Protein AF-A0A6A1W9A1-F1 (afdb_monomer)

Structure (mmCIF, N/CA/C/O backbone):
data_AF-A0A6A1W9A1-F1
#
_entry.id   AF-A0A6A1W9A1-F1
#
loop_
_atom_site.group_PDB
_atom_site.id
_atom_site.type_symbol
_atom_site.label_atom_id
_atom_site.label_alt_id
_atom_site.label_comp_id
_atom_site.label_asym_id
_atom_site.label_entity_id
_atom_site.label_seq_id
_atom_site.pdbx_PDB_ins_code
_atom_site.Cartn_x
_atom_site.Cartn_y
_atom_site.Cartn_z
_atom_site.occupancy
_atom_site.B_iso_or_equiv
_atom_site.auth_seq_id
_atom_site.auth_comp_id
_atom_site.auth_asym_id
_atom_site.auth_atom_id
_atom_site.pdbx_PDB_model_num
ATOM 1 N N . MET A 1 1 ? -52.091 26.972 -21.134 1.00 34.34 1 MET A N 1
ATOM 2 C CA . MET A 1 1 ? -52.651 25.653 -20.779 1.00 34.34 1 MET A CA 1
ATOM 3 C C . MET A 1 1 ? -51.821 25.059 -19.650 1.00 34.34 1 MET A C 1
ATOM 5 O O . MET A 1 1 ? -50.610 25.021 -19.789 1.00 34.34 1 MET A O 1
ATOM 9 N N . ALA A 1 2 ? -52.509 24.658 -18.577 1.00 28.22 2 ALA A N 1
ATOM 10 C CA . ALA A 1 2 ? -52.135 23.710 -17.516 1.00 28.22 2 ALA A CA 1
ATOM 11 C C . ALA A 1 2 ? -50.840 23.913 -16.688 1.00 28.22 2 ALA A C 1
ATOM 13 O O . ALA A 1 2 ? -49.763 23.422 -17.001 1.00 28.22 2 ALA A O 1
ATOM 14 N N . THR A 1 3 ? -51.044 24.557 -15.540 1.00 32.62 3 THR A N 1
ATOM 15 C CA . THR A 1 3 ? -50.503 24.281 -14.194 1.00 32.62 3 THR A CA 1
ATOM 16 C C . THR A 1 3 ? -50.546 22.788 -13.800 1.00 32.62 3 THR A C 1
ATOM 18 O O . THR A 1 3 ? -51.550 22.154 -14.102 1.00 32.62 3 THR A O 1
ATOM 21 N N . LEU A 1 4 ? -49.568 22.267 -13.027 1.00 32.59 4 LEU A N 1
ATOM 22 C CA . LEU A 1 4 ? -49.747 21.797 -11.626 1.00 32.59 4 LEU A CA 1
ATOM 23 C C . LEU A 1 4 ? -48.446 21.274 -10.954 1.00 32.59 4 LEU A C 1
ATOM 25 O O . LEU A 1 4 ? -47.526 20.778 -11.590 1.00 32.59 4 LEU A O 1
ATOM 29 N N . PHE A 1 5 ? -48.458 21.420 -9.629 1.00 31.95 5 PHE A N 1
ATOM 30 C CA . PHE A 1 5 ? -47.546 21.096 -8.525 1.00 31.95 5 PHE A CA 1
ATOM 31 C C . PHE A 1 5 ? -46.945 19.673 -8.441 1.00 31.95 5 PHE A C 1
ATOM 33 O O . PHE A 1 5 ? -47.660 18.704 -8.661 1.00 31.95 5 PHE A O 1
ATOM 40 N N . CYS A 1 6 ? -45.735 19.548 -7.857 1.00 28.73 6 CYS A N 1
ATOM 41 C CA . CYS A 1 6 ? -45.565 18.933 -6.522 1.00 28.73 6 CYS A CA 1
ATOM 42 C C . CYS A 1 6 ? -44.191 19.220 -5.871 1.00 28.73 6 CYS A C 1
ATOM 44 O O . CYS A 1 6 ? -43.166 19.330 -6.534 1.00 28.73 6 CYS A O 1
ATOM 46 N N . LYS A 1 7 ? -44.218 19.384 -4.544 1.00 30.64 7 LYS A N 1
ATOM 47 C CA . LYS A 1 7 ? -43.132 19.752 -3.620 1.00 30.64 7 LYS A CA 1
ATOM 48 C C . LYS A 1 7 ? -42.427 18.505 -3.052 1.00 30.64 7 LYS A C 1
ATOM 50 O O . LYS A 1 7 ? -43.062 17.472 -2.899 1.00 30.64 7 LYS A O 1
ATOM 55 N N . LEU A 1 8 ? -41.204 18.730 -2.556 1.00 29.53 8 LEU A N 1
ATOM 56 C CA . LEU A 1 8 ? -40.489 18.001 -1.490 1.00 29.53 8 LEU A CA 1
ATOM 57 C C . LEU A 1 8 ? -40.027 16.553 -1.763 1.00 29.53 8 LEU A C 1
ATOM 59 O O . LEU A 1 8 ? -40.776 15.606 -1.571 1.00 29.53 8 LEU A O 1
ATOM 63 N N . PHE A 1 9 ? -38.711 16.391 -1.937 1.00 31.14 9 PHE A N 1
ATOM 64 C CA . PHE A 1 9 ? -37.940 15.434 -1.136 1.00 31.14 9 PHE A CA 1
ATOM 65 C C . PHE A 1 9 ? -36.609 16.082 -0.727 1.00 31.14 9 PHE A C 1
ATOM 67 O O . PHE A 1 9 ? -35.848 16.561 -1.564 1.00 31.14 9 PHE A O 1
ATOM 74 N N . LYS A 1 10 ? -36.362 16.139 0.585 1.00 37.31 10 LYS A N 1
ATOM 75 C CA . LYS A 1 10 ? -35.029 16.330 1.164 1.00 37.31 10 LYS A CA 1
ATOM 76 C C . LYS A 1 10 ? -34.273 15.014 0.977 1.00 37.31 10 LYS A C 1
ATOM 78 O O . LYS A 1 10 ? -34.773 14.004 1.453 1.00 37.31 10 LYS A O 1
ATOM 83 N N . LEU A 1 11 ? -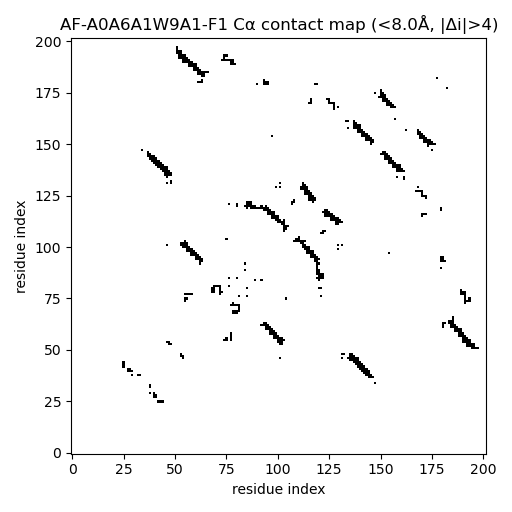33.085 15.030 0.381 1.00 32.19 11 LEU A N 1
ATOM 84 C CA . LEU A 1 11 ? -32.014 14.059 0.646 1.00 32.19 11 LEU A CA 1
ATOM 85 C C . LEU A 1 11 ? -30.662 14.717 0.286 1.00 32.19 11 LEU A C 1
ATOM 87 O O . LEU A 1 11 ? -30.648 15.648 -0.523 1.00 32.19 11 LEU A O 1
ATOM 91 N N . PRO A 1 12 ? -29.563 14.343 0.962 1.00 33.16 12 PRO A N 1
ATOM 92 C CA . PRO A 1 12 ? -28.409 15.203 1.156 1.00 33.16 12 PRO A CA 1
ATOM 93 C C . PRO A 1 12 ? -27.513 15.267 -0.078 1.00 33.16 12 PRO A C 1
ATOM 95 O O . PRO A 1 12 ? -27.375 14.308 -0.831 1.00 33.16 12 PRO A O 1
ATOM 98 N N . LEU A 1 13 ? -26.915 16.446 -0.225 1.00 35.00 13 LEU A N 1
ATOM 99 C CA . LEU A 1 13 ? -25.688 16.780 -0.938 1.00 35.00 13 LEU A CA 1
ATOM 100 C C . LEU A 1 13 ? -24.945 15.565 -1.538 1.00 35.00 13 LEU A C 1
ATOM 102 O O . LEU A 1 13 ? -24.169 14.893 -0.861 1.00 35.00 13 LEU A O 1
ATOM 106 N N . PHE A 1 14 ? -25.157 15.311 -2.831 1.00 33.66 14 PHE A N 1
ATOM 107 C CA . PHE A 1 14 ? -24.246 14.491 -3.625 1.00 33.66 14 PHE A CA 1
ATOM 108 C C . PHE A 1 14 ? -22.912 15.239 -3.695 1.00 33.66 14 PHE A C 1
ATOM 110 O O . PHE A 1 14 ? -22.769 16.206 -4.444 1.00 33.66 14 PHE A O 1
ATOM 117 N N . PHE A 1 15 ? -21.936 14.826 -2.891 1.00 31.33 15 PHE A N 1
ATOM 118 C CA . PHE A 1 15 ? -20.559 15.278 -3.049 1.00 31.33 15 PHE A CA 1
ATOM 119 C C . PHE A 1 15 ? -19.940 14.481 -4.203 1.00 31.33 15 PHE A C 1
ATOM 121 O O . PHE A 1 15 ? -19.253 13.485 -4.003 1.00 31.33 15 PHE A O 1
ATOM 128 N N . VAL A 1 16 ? -20.237 14.885 -5.438 1.00 37.81 16 VAL A N 1
ATOM 129 C CA . VAL A 1 16 ? -19.397 14.531 -6.586 1.00 37.81 16 VAL A CA 1
ATOM 130 C C . VAL A 1 16 ? -18.360 15.635 -6.688 1.00 37.81 16 VAL A C 1
ATOM 132 O O . VAL A 1 16 ? -18.637 16.700 -7.233 1.00 37.81 16 VAL A O 1
ATOM 135 N N . LEU A 1 17 ? -17.177 15.403 -6.124 1.00 29.56 17 LEU A N 1
ATOM 136 C CA . LEU A 1 17 ? -16.024 16.259 -6.369 1.00 29.56 17 LEU A CA 1
ATOM 137 C C . LEU A 1 17 ? -14.952 15.439 -7.082 1.00 29.56 17 LEU A C 1
ATOM 139 O O . LEU A 1 17 ? -14.030 14.909 -6.473 1.00 29.56 17 LEU A O 1
ATOM 143 N N . PHE A 1 18 ? -15.110 15.338 -8.399 1.00 31.94 18 PHE A N 1
ATOM 144 C CA . PHE A 1 18 ? -14.009 15.068 -9.310 1.00 31.94 18 PHE A CA 1
ATOM 145 C C . PHE A 1 18 ? -13.480 16.413 -9.801 1.00 31.94 18 PHE A C 1
ATOM 147 O O . PHE A 1 18 ? -14.149 17.091 -10.579 1.00 31.94 18 PHE A O 1
ATOM 154 N N . LEU A 1 19 ? -12.285 16.799 -9.359 1.00 26.92 19 LEU A N 1
ATOM 155 C CA . LEU A 1 19 ? -11.492 17.841 -10.008 1.00 26.92 19 LEU A CA 1
ATOM 156 C C . LEU A 1 19 ? -10.053 17.337 -10.134 1.00 26.92 19 LEU A C 1
ATOM 158 O O . LEU A 1 19 ? -9.253 17.430 -9.208 1.00 26.92 19 LEU A O 1
ATOM 162 N N . PHE A 1 20 ? -9.774 16.766 -11.304 1.00 27.12 20 PHE A N 1
ATOM 163 C CA . PHE A 1 20 ? -8.448 16.383 -11.775 1.00 27.12 20 PHE A CA 1
ATOM 164 C C . PHE A 1 20 ? -7.763 17.566 -12.469 1.00 27.12 20 PHE A C 1
ATOM 166 O O . PHE A 1 20 ? -8.387 18.218 -13.311 1.00 27.12 20 PHE A O 1
ATOM 173 N N . PRO A 1 21 ? -6.452 17.749 -12.260 1.00 27.66 21 PRO A N 1
ATOM 174 C CA . PRO A 1 21 ? -5.555 18.197 -13.307 1.00 27.66 21 PRO A CA 1
ATOM 175 C C . PRO A 1 21 ? -4.639 17.040 -13.768 1.00 27.66 21 PRO A C 1
ATOM 177 O O . PRO A 1 21 ? -3.880 16.496 -12.977 1.00 27.66 21 PRO A O 1
ATOM 180 N N . PHE A 1 22 ? -4.708 16.751 -15.076 1.00 28.61 22 PHE A N 1
ATOM 181 C CA . PHE A 1 22 ? -3.798 15.969 -15.945 1.00 28.61 22 PHE A CA 1
ATOM 182 C C . PHE A 1 22 ? -3.772 14.410 -15.915 1.00 28.61 22 PHE A C 1
ATOM 184 O O . PHE A 1 22 ? -3.171 13.786 -15.052 1.00 28.61 22 PHE A O 1
ATOM 191 N N . THR A 1 23 ? -4.409 13.857 -16.969 1.00 28.73 23 THR A N 1
ATOM 192 C CA . THR A 1 23 ? -4.139 12.663 -17.823 1.00 28.73 23 THR A CA 1
ATOM 193 C C . THR A 1 23 ? -3.887 11.282 -17.199 1.00 28.73 23 THR A C 1
ATOM 195 O O . THR A 1 23 ? -2.755 10.821 -17.151 1.00 28.73 23 THR A O 1
ATOM 198 N N . ASP A 1 24 ? -4.944 10.593 -16.766 1.00 27.30 24 ASP A N 1
ATOM 199 C CA . ASP A 1 24 ? -5.597 9.453 -17.452 1.00 27.30 24 ASP A CA 1
ATOM 200 C C . ASP A 1 24 ? -6.578 8.756 -16.486 1.00 27.30 24 ASP A C 1
ATOM 202 O O . ASP A 1 24 ? -6.587 9.011 -15.281 1.00 27.30 24 ASP A O 1
ATOM 206 N N . SER A 1 25 ? -7.494 7.944 -17.022 1.00 26.77 25 SER A N 1
ATOM 207 C CA . SER A 1 25 ? -8.611 7.371 -16.255 1.00 26.77 25 SER A CA 1
ATOM 208 C C . SER A 1 25 ? -8.147 6.271 -15.293 1.00 26.77 25 SER A C 1
ATOM 210 O O . SER A 1 25 ? -7.713 5.215 -15.742 1.00 26.77 25 SER A O 1
ATOM 212 N N . VAL A 1 26 ? -8.345 6.452 -13.983 1.00 35.28 26 VAL A N 1
ATOM 213 C CA . VAL A 1 26 ? -8.324 5.340 -13.017 1.00 35.28 26 VAL A CA 1
ATOM 214 C C . VAL A 1 26 ? -9.755 4.824 -12.860 1.00 35.28 26 VAL A C 1
ATOM 216 O O . VAL A 1 26 ? -10.587 5.449 -12.202 1.00 35.28 26 VAL A O 1
ATOM 219 N N . SER A 1 27 ? -10.077 3.707 -13.515 1.00 30.55 27 SER A N 1
ATOM 220 C CA . SER A 1 27 ? -11.381 3.054 -13.374 1.00 30.55 27 SER A CA 1
ATOM 221 C C . SER A 1 27 ? -11.376 2.096 -12.184 1.00 30.55 27 SER A C 1
ATOM 223 O O . SER A 1 27 ? -10.665 1.093 -12.199 1.00 30.55 27 SER A O 1
ATOM 225 N N . PHE A 1 28 ? -12.207 2.371 -11.181 1.00 39.19 28 PHE A N 1
ATOM 226 C CA . PHE A 1 28 ? -12.466 1.451 -10.075 1.00 39.19 28 PHE A CA 1
ATOM 227 C C . PHE A 1 28 ? -13.684 0.589 -10.390 1.00 39.19 28 PHE A C 1
ATOM 229 O O . PHE A 1 28 ? -14.778 1.115 -10.590 1.00 39.19 28 PHE A O 1
ATOM 236 N N . GLN A 1 29 ? -13.517 -0.733 -10.387 1.00 34.28 29 GLN A N 1
ATOM 237 C CA . GLN A 1 29 ? -14.634 -1.672 -10.449 1.00 34.28 29 GLN A CA 1
ATOM 238 C C . GLN A 1 29 ? -14.692 -2.509 -9.167 1.00 34.28 29 GLN A C 1
ATOM 240 O O . GLN A 1 29 ? -14.370 -3.687 -9.179 1.00 34.28 29 GLN A O 1
ATOM 245 N N . SER A 1 30 ? -15.087 -1.892 -8.052 1.00 37.56 30 SER A N 1
ATOM 246 C CA . SER A 1 30 ? -15.937 -2.529 -7.032 1.00 37.56 30 SER A CA 1
ATOM 247 C C . SER A 1 30 ? -16.254 -1.526 -5.922 1.00 37.56 30 SER A C 1
ATOM 249 O O . SER A 1 30 ? -15.352 -0.941 -5.328 1.00 37.56 30 SER A O 1
ATOM 251 N N . SER A 1 31 ? -17.540 -1.328 -5.637 1.00 31.33 31 SER A N 1
ATOM 252 C CA . SER A 1 31 ? -18.048 -0.504 -4.533 1.00 31.33 31 SER A CA 1
ATOM 253 C C . SER A 1 31 ? -18.699 -1.341 -3.425 1.00 31.33 31 SER A C 1
ATOM 255 O O . SER A 1 31 ? -19.472 -0.814 -2.627 1.00 31.33 31 SER A O 1
ATOM 257 N N . THR A 1 32 ? -18.405 -2.641 -3.348 1.00 35.50 32 THR A N 1
ATOM 258 C CA . THR A 1 32 ? -19.039 -3.541 -2.374 1.00 35.50 32 THR A CA 1
ATOM 259 C C . THR A 1 32 ? -18.023 -4.462 -1.713 1.00 35.50 32 THR A C 1
ATOM 261 O O . THR A 1 32 ? -17.438 -5.316 -2.373 1.00 35.50 32 THR A O 1
ATOM 264 N N . PHE A 1 33 ? -17.860 -4.310 -0.396 1.00 38.78 33 PHE A N 1
ATOM 265 C CA . PHE A 1 33 ? -17.247 -5.319 0.463 1.00 38.78 33 PHE A CA 1
ATOM 266 C C . PHE A 1 33 ? -18.283 -6.410 0.747 1.00 38.78 33 PHE A C 1
ATOM 268 O O . PHE A 1 33 ? -19.074 -6.301 1.681 1.00 38.78 33 PHE A O 1
ATOM 275 N N . ASP A 1 34 ? -18.307 -7.445 -0.085 1.00 39.34 34 ASP A N 1
ATOM 276 C CA . ASP A 1 34 ? -18.968 -8.704 0.253 1.00 39.34 34 ASP A CA 1
ATOM 277 C C . ASP A 1 34 ? -17.965 -9.564 1.041 1.00 39.34 34 ASP A C 1
ATOM 279 O O . ASP A 1 34 ? -16.820 -9.751 0.619 1.00 39.34 34 ASP A O 1
ATOM 283 N N . SER A 1 35 ? -18.380 -10.075 2.202 1.00 36.06 35 SER A N 1
ATOM 284 C CA . SER A 1 35 ? -17.589 -10.976 3.049 1.00 36.06 35 SER A CA 1
ATOM 285 C C . SER A 1 35 ? -17.297 -12.334 2.394 1.00 36.06 35 SER A C 1
ATOM 287 O O . SER A 1 35 ? -16.479 -13.092 2.912 1.00 36.06 35 SER A O 1
ATOM 289 N N . HIS A 1 36 ? -17.958 -12.647 1.275 1.00 38.09 36 HIS A N 1
ATOM 290 C CA . HIS A 1 36 ? -17.777 -13.866 0.487 1.00 38.09 36 HIS A CA 1
ATOM 291 C C . HIS A 1 36 ? -17.100 -13.639 -0.874 1.00 38.09 36 HIS A C 1
ATOM 293 O O . HIS A 1 36 ? -16.746 -14.617 -1.535 1.00 38.09 36 HIS A O 1
ATOM 299 N N . ALA A 1 37 ? -16.872 -12.389 -1.291 1.00 39.12 37 ALA A N 1
ATOM 300 C CA . ALA A 1 37 ? -16.161 -12.093 -2.529 1.00 39.12 37 ALA A CA 1
ATOM 301 C C . ALA A 1 37 ? -14.645 -12.024 -2.291 1.00 39.12 37 ALA A C 1
ATOM 303 O O . ALA A 1 37 ? -14.161 -11.386 -1.355 1.00 39.12 37 ALA A O 1
ATOM 304 N N . SER A 1 38 ? -13.868 -12.638 -3.184 1.00 41.12 38 SER A N 1
ATOM 305 C CA . SER A 1 38 ? -12.457 -12.298 -3.361 1.00 41.12 38 SER A CA 1
ATOM 306 C C . SER A 1 38 ? -12.384 -10.860 -3.883 1.00 41.12 38 SER A C 1
ATOM 308 O O . SER A 1 38 ? -12.487 -10.622 -5.085 1.00 41.12 38 SER A O 1
ATOM 310 N N . ASN A 1 39 ? -12.301 -9.902 -2.959 1.00 49.06 39 ASN A N 1
ATOM 311 C CA . ASN A 1 39 ? -12.251 -8.468 -3.234 1.00 49.06 39 ASN A CA 1
ATOM 312 C C . ASN A 1 39 ? -10.896 -8.123 -3.867 1.00 49.06 39 ASN A C 1
ATOM 314 O O . ASN A 1 39 ? -9.943 -7.812 -3.157 1.00 49.06 39 ASN A O 1
ATOM 318 N N . VAL A 1 40 ? -10.802 -8.243 -5.192 1.00 45.09 40 VAL A N 1
ATOM 319 C CA . VAL A 1 40 ? -9.609 -7.892 -5.971 1.00 45.09 40 VAL A CA 1
ATOM 320 C C . VAL A 1 40 ? -9.755 -6.460 -6.468 1.00 45.09 40 VAL A C 1
ATOM 322 O O . VAL A 1 40 ? -10.668 -6.155 -7.234 1.00 45.09 40 VAL A O 1
ATOM 325 N N . ILE A 1 41 ? -8.848 -5.582 -6.048 1.00 51.44 41 ILE A N 1
ATOM 326 C CA . ILE A 1 41 ? -8.723 -4.233 -6.613 1.00 51.44 41 ILE A CA 1
ATOM 327 C C . ILE A 1 41 ? -7.626 -4.277 -7.671 1.00 51.44 41 ILE A C 1
ATOM 329 O O . ILE A 1 41 ? -6.476 -4.548 -7.329 1.00 51.44 41 ILE A O 1
ATOM 333 N N . LEU A 1 42 ? -7.995 -4.025 -8.932 1.00 44.00 42 LEU A N 1
ATOM 334 C CA . LEU A 1 42 ? -7.067 -3.943 -10.059 1.00 44.00 42 LEU A CA 1
ATOM 335 C C . LEU A 1 42 ? -6.639 -2.487 -10.280 1.00 44.00 42 LEU A C 1
ATOM 337 O O . LEU A 1 42 ? -7.482 -1.624 -10.526 1.00 44.00 42 LEU A O 1
ATOM 341 N N . TYR A 1 43 ? -5.340 -2.218 -10.189 1.00 47.88 43 TYR A N 1
ATOM 342 C CA . TYR A 1 43 ? -4.747 -0.901 -10.444 1.00 47.88 43 TYR A CA 1
ATOM 343 C C . TYR A 1 43 ? -4.010 -0.873 -11.788 1.00 47.88 43 TYR A C 1
ATOM 345 O O . TYR A 1 43 ? -3.371 -1.860 -12.129 1.00 47.88 43 TYR A O 1
ATOM 353 N N . HIS A 1 44 ? -4.066 0.260 -12.499 1.00 46.16 44 HIS A N 1
ATOM 354 C CA . HIS A 1 44 ? -3.272 0.566 -13.693 1.00 46.16 44 HIS A CA 1
ATOM 355 C C . HIS A 1 44 ? -2.616 1.944 -13.532 1.00 46.16 44 HIS A C 1
ATOM 357 O O . HIS A 1 44 ? -3.326 2.927 -13.323 1.00 46.16 44 HIS A O 1
ATOM 363 N N . GLY A 1 45 ? -1.294 2.044 -13.678 1.00 49.53 45 GLY A N 1
ATOM 364 C CA . GLY A 1 45 ? -0.630 3.342 -13.837 1.00 49.53 45 GLY A CA 1
ATOM 365 C C . GLY A 1 45 ? 0.860 3.251 -14.157 1.00 49.53 45 GLY A C 1
ATOM 366 O O . GLY A 1 45 ? 1.443 2.172 -14.074 1.00 49.53 45 GLY A O 1
ATOM 367 N N . ASP A 1 46 ? 1.442 4.383 -14.551 1.00 48.00 46 ASP A N 1
ATOM 368 C CA . ASP A 1 46 ? 2.834 4.522 -15.001 1.00 48.00 46 ASP A CA 1
ATOM 369 C C . ASP A 1 46 ? 3.742 5.032 -13.863 1.00 48.00 46 ASP A C 1
ATOM 371 O O . ASP A 1 46 ? 3.356 5.903 -13.080 1.00 48.00 46 ASP A O 1
ATOM 375 N N . ALA A 1 47 ? 4.960 4.494 -13.782 1.00 49.69 47 ALA A N 1
ATOM 376 C CA . ALA A 1 47 ? 6.027 4.951 -12.900 1.00 49.69 47 ALA A CA 1
ATOM 377 C C . ALA A 1 47 ? 7.229 5.454 -13.729 1.00 49.69 47 ALA A C 1
ATOM 379 O O . ALA A 1 47 ? 8.193 4.713 -13.946 1.00 49.69 47 ALA A O 1
ATOM 380 N N . PRO A 1 48 ? 7.229 6.718 -14.193 1.00 51.38 48 PRO A N 1
ATOM 381 C CA . PRO A 1 48 ? 8.347 7.248 -14.962 1.00 51.38 48 PRO A CA 1
ATOM 382 C C . PRO A 1 48 ? 9.602 7.408 -14.084 1.00 51.38 48 PRO A C 1
ATOM 384 O O . PRO A 1 48 ? 9.619 8.166 -13.110 1.00 51.38 48 PRO A O 1
ATOM 387 N N . PHE A 1 49 ? 10.693 6.734 -14.458 1.00 49.12 49 PHE A N 1
ATOM 388 C CA . PHE A 1 49 ? 12.003 6.838 -13.815 1.00 49.12 49 PHE A CA 1
ATOM 389 C C . PHE A 1 49 ? 12.975 7.641 -14.694 1.00 49.12 49 PHE A C 1
ATOM 391 O O . PHE A 1 49 ? 13.630 7.114 -15.589 1.00 49.12 49 PHE A O 1
ATOM 398 N N . GLY A 1 50 ? 13.108 8.944 -14.425 1.00 48.72 50 GLY A N 1
ATOM 399 C CA . GLY A 1 50 ? 14.075 9.808 -15.114 1.00 48.72 50 GLY A CA 1
ATOM 400 C C . GLY A 1 50 ? 13.587 11.247 -15.281 1.00 48.72 50 GLY A C 1
ATOM 401 O O . GLY A 1 50 ? 12.518 11.488 -15.824 1.00 48.72 50 GLY A O 1
ATOM 402 N N . GLY A 1 51 ? 14.375 12.223 -14.811 1.00 55.59 51 GLY A N 1
ATOM 403 C CA . GLY A 1 51 ? 14.025 13.651 -14.824 1.00 55.59 51 GLY A CA 1
ATOM 404 C C . GLY A 1 51 ? 14.492 14.395 -13.565 1.00 55.59 51 GLY A C 1
ATOM 405 O O . GLY A 1 51 ? 15.138 13.815 -12.691 1.00 55.59 51 GLY A O 1
ATOM 406 N N . SER A 1 52 ? 14.192 15.697 -13.467 1.00 52.31 52 SER A N 1
ATOM 407 C CA . SER A 1 52 ? 14.386 16.484 -12.229 1.00 52.31 52 SER A CA 1
ATOM 408 C C . SER A 1 52 ? 13.298 16.231 -11.178 1.00 52.31 52 SER A C 1
ATOM 410 O O . SER A 1 52 ? 13.472 16.572 -10.013 1.00 52.31 52 SER A O 1
ATOM 412 N N . SER A 1 53 ? 12.180 15.626 -11.569 1.00 53.00 53 SER A N 1
ATOM 413 C CA . SER A 1 53 ? 11.134 15.150 -10.666 1.00 53.00 53 SER A CA 1
ATOM 414 C C . SER A 1 53 ? 11.201 13.633 -10.574 1.00 53.00 53 SER A C 1
ATOM 416 O O . SER A 1 53 ? 11.292 12.958 -11.599 1.00 53.00 53 SER A O 1
ATOM 418 N N . ARG A 1 54 ? 11.156 13.104 -9.354 1.00 60.69 54 ARG A N 1
ATOM 419 C CA . ARG A 1 54 ? 10.952 11.676 -9.100 1.00 60.69 54 ARG A CA 1
ATOM 420 C C . ARG A 1 54 ? 9.676 11.544 -8.274 1.00 60.69 54 ARG A C 1
ATOM 422 O O . ARG A 1 54 ? 9.439 12.384 -7.406 1.00 60.69 54 ARG A O 1
ATOM 429 N N . GLY A 1 55 ? 8.845 10.550 -8.574 1.00 63.00 55 GLY A N 1
ATOM 430 C CA . GLY A 1 55 ? 7.756 10.186 -7.668 1.00 63.00 55 GLY A CA 1
ATOM 431 C C . GLY A 1 55 ? 8.360 9.701 -6.356 1.00 63.00 55 GLY A C 1
ATOM 432 O O . GLY A 1 55 ? 9.302 8.915 -6.404 1.00 63.00 55 GLY A O 1
ATOM 433 N N . ASP A 1 56 ? 7.880 10.184 -5.214 1.00 70.25 56 ASP A N 1
ATOM 434 C CA . ASP A 1 56 ? 8.232 9.546 -3.939 1.00 70.25 56 ASP A CA 1
ATOM 435 C C . ASP A 1 56 ? 7.481 8.218 -3.853 1.00 70.25 56 ASP A C 1
ATOM 437 O O . ASP A 1 56 ? 8.077 7.166 -3.656 1.00 70.25 56 ASP A O 1
ATOM 441 N N . GLY A 1 57 ? 6.194 8.229 -4.199 1.00 79.50 57 GLY A N 1
ATOM 442 C CA . GLY A 1 57 ? 5.453 6.995 -4.381 1.00 79.50 57 GLY A CA 1
ATOM 443 C C . GLY A 1 57 ? 3.963 7.199 -4.581 1.00 79.50 57 GLY A C 1
ATOM 444 O O . GLY A 1 57 ? 3.440 8.318 -4.576 1.00 79.50 57 GLY A O 1
ATOM 445 N N . LEU A 1 58 ? 3.290 6.069 -4.743 1.00 85.88 58 LEU A N 1
ATOM 446 C CA . LEU A 1 58 ? 1.842 5.921 -4.783 1.00 85.88 58 LEU A CA 1
ATOM 447 C C . LEU A 1 58 ? 1.422 5.006 -3.635 1.00 85.88 58 LEU A C 1
ATOM 449 O O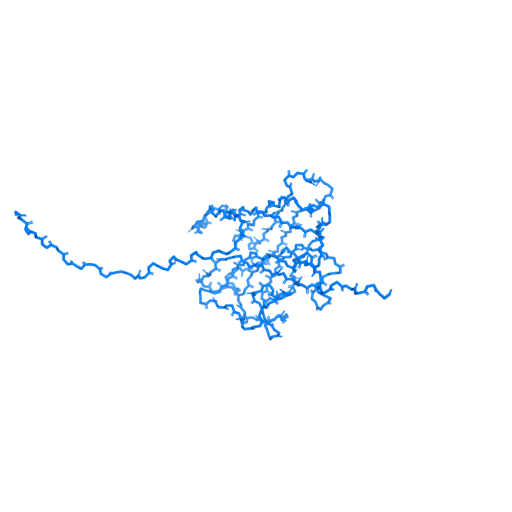 . LEU A 1 58 ? 2.080 4.001 -3.384 1.00 85.88 58 LEU A O 1
ATOM 453 N N . ALA A 1 59 ? 0.300 5.292 -2.987 1.00 90.44 59 ALA A N 1
ATOM 454 C CA . ALA A 1 59 ? -0.297 4.405 -2.005 1.00 90.44 59 ALA A CA 1
ATOM 455 C C . ALA A 1 59 ? -1.771 4.138 -2.302 1.00 90.44 59 ALA A C 1
ATOM 457 O O . ALA A 1 59 ? -2.536 5.063 -2.557 1.00 90.44 59 ALA A O 1
ATOM 458 N N . PHE A 1 60 ? -2.177 2.874 -2.201 1.00 91.44 60 PHE A N 1
ATOM 459 C CA . PHE A 1 60 ? -3.560 2.487 -1.927 1.00 91.44 60 PHE A CA 1
ATOM 460 C C . PHE A 1 60 ? -3.749 2.460 -0.412 1.00 91.44 60 PHE A C 1
ATOM 462 O O . PHE A 1 60 ? -2.927 1.857 0.275 1.00 91.44 60 PHE A O 1
ATOM 469 N N . PHE A 1 61 ? -4.807 3.065 0.123 1.00 92.75 61 PHE A N 1
ATOM 470 C CA . PHE A 1 61 ? -4.992 3.147 1.572 1.00 92.75 61 PHE A CA 1
ATOM 471 C C . PHE A 1 61 ? -6.426 2.884 2.029 1.00 92.75 61 PHE A C 1
ATOM 473 O O . PHE A 1 61 ? -7.396 3.140 1.313 1.00 92.75 61 PHE A O 1
ATOM 480 N N . LEU A 1 62 ? -6.532 2.426 3.275 1.00 92.19 62 LEU A N 1
ATOM 481 C CA . LEU A 1 62 ? -7.730 2.401 4.098 1.00 92.19 62 LEU A CA 1
ATOM 482 C C . LEU A 1 62 ? -7.476 3.290 5.320 1.00 92.19 62 LEU A C 1
ATOM 484 O O . LEU A 1 62 ? -6.476 3.107 6.012 1.00 92.19 62 LEU A O 1
ATOM 488 N N . ALA A 1 63 ? -8.373 4.232 5.590 1.00 89.56 63 ALA A N 1
ATOM 489 C CA . ALA A 1 63 ? -8.292 5.163 6.720 1.00 89.56 63 ALA A CA 1
ATOM 490 C C . ALA A 1 63 ? -9.693 5.405 7.314 1.00 89.56 63 ALA A C 1
ATOM 492 O O . ALA A 1 63 ? -10.677 5.008 6.687 1.00 89.56 63 ALA A O 1
ATOM 493 N N . PRO A 1 64 ? -9.856 6.063 8.479 1.00 88.31 64 PRO A N 1
ATOM 494 C CA . PRO A 1 64 ? -11.181 6.372 9.016 1.00 88.31 64 PRO A CA 1
ATOM 495 C C . PRO A 1 64 ? -12.044 7.154 8.014 1.00 88.31 64 PRO A C 1
ATOM 497 O O . PRO A 1 64 ? -11.531 7.955 7.235 1.00 88.31 64 PRO A O 1
ATOM 500 N N . ALA A 1 65 ? -13.369 6.981 8.038 1.00 83.56 65 ALA A N 1
ATOM 501 C CA . ALA A 1 65 ? -14.270 7.697 7.120 1.00 83.56 65 ALA A CA 1
ATOM 502 C C . ALA A 1 65 ? -14.092 9.233 7.165 1.00 83.56 65 ALA A C 1
ATOM 504 O O . ALA A 1 65 ? -14.151 9.904 6.131 1.00 83.56 65 ALA A O 1
ATOM 505 N N . GLY A 1 66 ? -13.805 9.772 8.356 1.00 83.19 66 GLY A N 1
ATOM 506 C CA . GLY A 1 66 ? -13.496 11.185 8.597 1.00 83.19 66 GLY A CA 1
ATOM 507 C C . GLY A 1 66 ? -12.037 11.582 8.356 1.00 83.19 66 GLY A C 1
ATOM 508 O O . GLY A 1 66 ? -11.653 12.672 8.757 1.00 83.19 66 GLY A O 1
ATOM 509 N N . PHE A 1 67 ? -11.212 10.722 7.750 1.00 85.56 67 PHE A N 1
ATOM 510 C CA . PHE A 1 67 ? -9.811 11.033 7.475 1.00 85.56 67 PHE A CA 1
ATOM 511 C C . PHE A 1 67 ? -9.689 12.261 6.570 1.00 85.56 67 PHE A C 1
ATOM 513 O O . PHE A 1 67 ?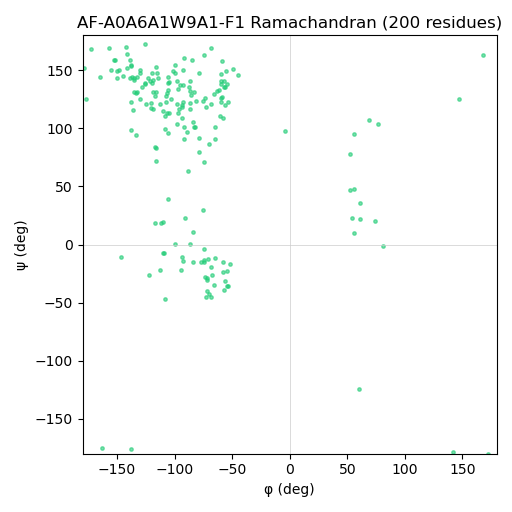 -10.261 12.298 5.470 1.00 85.56 67 PHE A O 1
ATOM 520 N N . GLU A 1 68 ? -8.906 13.228 7.033 1.00 87.00 68 GLU A N 1
ATOM 521 C CA . GLU A 1 68 ? -8.500 14.423 6.307 1.00 87.00 68 GLU A CA 1
ATOM 522 C C . GLU A 1 68 ? -6.990 14.386 6.092 1.00 87.00 68 GLU A C 1
ATOM 524 O O . GLU A 1 68 ? -6.244 13.869 6.924 1.00 87.00 68 GLU A O 1
ATOM 529 N N . ILE A 1 69 ? -6.540 14.947 4.970 1.00 84.69 69 ILE A N 1
ATOM 530 C CA . ILE A 1 69 ? -5.115 15.030 4.651 1.00 84.69 69 ILE A CA 1
ATOM 531 C C . ILE A 1 69 ? -4.416 15.839 5.754 1.00 84.69 69 ILE A C 1
ATOM 533 O O . ILE A 1 69 ? -4.790 16.999 5.970 1.00 84.69 69 ILE A O 1
ATOM 537 N N . PRO A 1 70 ? -3.397 15.282 6.437 1.00 85.38 70 PRO A N 1
ATOM 538 C CA . PRO A 1 70 ? -2.676 16.020 7.459 1.00 85.38 70 PRO A CA 1
ATOM 539 C C . PRO A 1 70 ? -2.021 17.274 6.877 1.00 85.38 70 PRO A C 1
ATOM 541 O O . PRO A 1 70 ? -1.541 17.295 5.741 1.00 85.38 70 PRO A O 1
ATOM 544 N N . GLN A 1 71 ? -1.936 18.334 7.678 1.00 82.31 71 GLN A N 1
ATOM 545 C CA . GLN A 1 71 ? -1.132 19.489 7.289 1.00 82.31 71 GLN A CA 1
ATOM 546 C C . GLN A 1 71 ? 0.331 19.070 7.085 1.00 82.31 71 GLN A C 1
ATOM 548 O O . GLN A 1 71 ? 0.871 18.279 7.860 1.00 82.31 71 GLN A O 1
ATOM 553 N N . ASN A 1 72 ? 0.972 19.641 6.061 1.00 83.69 72 ASN A N 1
ATOM 554 C CA . ASN A 1 72 ? 2.373 19.385 5.701 1.00 83.69 72 ASN A CA 1
ATOM 555 C C . ASN A 1 72 ? 2.678 17.917 5.331 1.00 83.69 72 ASN A C 1
ATOM 557 O O . ASN A 1 72 ? 3.761 17.420 5.613 1.00 83.69 72 ASN A O 1
ATOM 561 N N . SER A 1 73 ? 1.733 17.241 4.673 1.00 82.88 73 SER A N 1
ATOM 562 C CA . SER A 1 73 ? 1.820 15.828 4.265 1.00 82.88 73 SER A CA 1
ATOM 563 C C . SER A 1 73 ? 2.410 15.605 2.853 1.00 82.88 73 SER A C 1
ATOM 565 O O . SER A 1 73 ? 2.145 14.607 2.193 1.00 82.88 73 SER A O 1
ATOM 567 N N . GLY A 1 74 ? 3.182 16.556 2.325 1.00 77.62 74 GLY A N 1
ATOM 568 C CA . GLY A 1 74 ? 3.724 16.464 0.962 1.00 77.62 74 GLY A CA 1
ATOM 569 C C . GLY A 1 74 ? 4.886 15.471 0.812 1.00 77.62 74 GLY A C 1
ATOM 570 O O . GLY A 1 74 ? 5.531 15.116 1.794 1.00 77.62 74 GLY A O 1
ATOM 571 N N . GLY A 1 75 ? 5.181 15.082 -0.432 1.00 80.38 75 GLY A N 1
ATOM 572 C CA . GLY A 1 75 ? 6.374 14.302 -0.780 1.00 80.38 75 GLY A CA 1
ATOM 573 C C . GLY A 1 75 ? 6.436 12.941 -0.085 1.00 80.38 75 GLY A C 1
ATOM 574 O O . GLY A 1 75 ? 5.492 12.155 -0.128 1.00 80.38 75 GLY A O 1
ATOM 575 N N . GLU A 1 76 ? 7.533 12.715 0.623 1.00 81.50 76 GLU A N 1
ATOM 576 C CA . GLU A 1 76 ? 7.879 11.508 1.378 1.00 81.50 76 GLU A CA 1
ATOM 577 C C . GLU A 1 76 ? 6.812 11.004 2.377 1.00 81.50 76 GLU A C 1
ATOM 579 O O . GLU A 1 76 ? 6.841 9.851 2.795 1.00 81.50 76 GLU A O 1
ATOM 584 N N . PHE A 1 77 ? 5.835 11.841 2.747 1.00 84.88 77 PHE A N 1
ATOM 585 C CA . PHE A 1 77 ? 4.715 11.458 3.614 1.00 84.88 77 PHE A CA 1
ATOM 586 C C . PHE A 1 77 ? 3.511 10.853 2.872 1.00 84.88 77 PHE A C 1
ATOM 588 O O . PHE A 1 77 ? 2.500 10.526 3.506 1.00 84.88 77 PHE A O 1
ATOM 595 N N . LEU A 1 78 ? 3.591 10.730 1.541 1.00 83.38 78 LEU A N 1
ATOM 596 C CA . LEU A 1 78 ? 2.568 10.153 0.661 1.00 83.38 78 LEU A CA 1
ATOM 597 C C . LEU A 1 78 ? 1.175 10.781 0.813 1.00 83.38 78 LEU A C 1
ATOM 599 O O . LEU A 1 78 ? 0.180 10.147 0.477 1.00 83.38 78 LEU A O 1
ATOM 603 N N . VAL A 1 79 ? 1.071 12.017 1.312 1.00 85.50 79 VAL A N 1
ATOM 604 C CA . VAL A 1 79 ? -0.213 12.703 1.559 1.00 85.50 79 VAL A CA 1
ATOM 605 C C . VAL A 1 79 ? -1.103 11.960 2.576 1.00 85.50 79 VAL A C 1
ATOM 607 O O . VAL A 1 79 ? -2.319 12.147 2.618 1.00 85.50 79 VAL A O 1
ATOM 610 N N . LEU A 1 80 ? -0.495 11.111 3.413 1.00 86.19 80 LEU A N 1
ATOM 611 C CA . LEU A 1 80 ? -1.174 10.310 4.439 1.00 86.19 80 LEU A CA 1
ATOM 612 C C . LEU A 1 80 ? -0.647 10.561 5.855 1.00 86.19 80 LEU A C 1
ATOM 614 O O . LEU A 1 80 ? -1.388 10.395 6.823 1.00 86.19 80 LEU A O 1
ATOM 618 N N . PHE A 1 81 ? 0.608 10.989 5.986 1.00 89.19 81 PHE A N 1
ATOM 619 C CA . PHE A 1 81 ? 1.272 11.190 7.274 1.00 89.19 81 PHE A CA 1
ATOM 620 C C . PHE A 1 81 ? 1.840 12.602 7.413 1.00 89.19 81 PHE A C 1
ATOM 622 O O . PHE A 1 81 ? 1.859 13.390 6.477 1.00 89.19 81 PHE A O 1
ATOM 629 N N . ASN A 1 82 ? 2.324 12.954 8.590 1.00 86.94 82 ASN A N 1
ATOM 630 C CA . ASN A 1 82 ? 3.167 14.124 8.792 1.00 86.94 82 ASN A CA 1
ATOM 631 C C . ASN A 1 82 ? 4.300 13.760 9.755 1.00 86.94 82 ASN A C 1
ATOM 633 O O . ASN A 1 82 ? 4.406 12.622 10.211 1.00 86.94 82 ASN A O 1
ATOM 637 N N . THR A 1 83 ? 5.124 14.738 10.116 1.00 84.00 83 THR A N 1
ATOM 638 C CA . THR A 1 83 ? 6.267 14.541 11.020 1.00 84.00 83 THR A CA 1
ATOM 639 C C . THR A 1 83 ? 5.901 13.971 12.394 1.00 84.00 83 THR A C 1
ATOM 641 O O . THR A 1 83 ? 6.753 13.375 13.045 1.00 84.00 83 THR A O 1
ATOM 644 N N . THR A 1 84 ? 4.659 14.152 12.850 1.00 82.44 84 THR A N 1
ATOM 645 C CA . THR A 1 84 ? 4.176 13.642 14.144 1.00 82.44 84 THR A CA 1
ATOM 646 C C . THR A 1 84 ? 3.477 12.292 14.045 1.00 82.44 84 THR A C 1
ATOM 648 O O . THR A 1 84 ? 3.404 11.582 15.042 1.00 82.44 84 THR A O 1
ATOM 651 N N . THR A 1 85 ? 2.981 11.927 12.861 1.00 82.31 85 THR A N 1
ATOM 652 C CA . THR A 1 85 ? 2.216 10.695 12.641 1.00 82.31 85 THR A CA 1
ATOM 653 C C . THR A 1 85 ? 2.979 9.644 11.840 1.00 82.31 85 THR A C 1
ATOM 655 O O . THR A 1 85 ? 2.505 8.524 11.726 1.00 82.31 85 THR A O 1
ATOM 658 N N . SER A 1 86 ? 4.160 9.943 11.298 1.00 78.69 86 SER A N 1
ATOM 659 C CA . SER A 1 86 ? 4.909 9.013 10.441 1.00 78.69 86 SER A CA 1
ATOM 660 C C . SER A 1 86 ? 5.603 7.856 11.174 1.00 78.69 86 SER A C 1
ATOM 662 O O . SER A 1 86 ? 6.059 6.912 10.525 1.00 78.69 86 SER A O 1
ATOM 664 N N . THR A 1 87 ? 5.712 7.915 12.504 1.00 76.56 87 THR A N 1
ATOM 665 C CA . THR A 1 87 ? 6.535 7.003 13.314 1.00 76.56 87 THR A CA 1
ATOM 666 C C . THR A 1 87 ? 5.832 5.693 13.685 1.00 76.56 87 THR A C 1
ATOM 668 O O . THR A 1 87 ? 4.606 5.578 13.691 1.00 76.56 87 THR A O 1
ATOM 671 N N . VAL A 1 88 ? 6.640 4.679 14.014 1.00 64.25 88 VAL A N 1
ATOM 672 C CA . VAL A 1 88 ? 6.173 3.356 14.455 1.00 64.25 88 VAL A CA 1
ATOM 673 C C . VAL A 1 88 ? 5.330 3.487 15.733 1.00 64.25 88 VAL A C 1
ATOM 675 O O . VAL A 1 88 ? 5.707 4.207 16.657 1.00 64.25 88 VAL A O 1
ATOM 678 N N . ASN A 1 89 ? 4.222 2.741 15.805 1.00 59.19 89 ASN A N 1
ATOM 679 C CA . ASN A 1 89 ? 3.268 2.693 16.926 1.00 59.19 89 ASN A CA 1
ATOM 680 C C . ASN A 1 89 ? 2.339 3.909 17.095 1.00 59.19 89 ASN A C 1
ATOM 682 O O . ASN A 1 89 ? 1.744 4.069 18.164 1.00 59.19 89 ASN A O 1
ATOM 686 N N . SER A 1 90 ? 2.129 4.732 16.063 1.00 65.88 90 SER A N 1
ATOM 687 C CA . SER A 1 90 ? 1.042 5.721 16.082 1.00 65.88 90 SER A CA 1
ATOM 688 C C . SER A 1 90 ? -0.320 5.040 15.870 1.00 65.88 90 SER A C 1
ATOM 690 O O . SER A 1 90 ? -0.958 5.172 14.828 1.00 65.88 90 SER A O 1
ATOM 692 N N . ILE A 1 91 ? -0.788 4.293 16.879 1.00 64.88 91 ILE A N 1
ATOM 693 C CA . ILE A 1 91 ? -2.086 3.581 16.879 1.00 64.88 91 ILE A CA 1
ATOM 694 C C . ILE A 1 91 ? -3.251 4.544 16.562 1.00 64.88 91 ILE A C 1
ATOM 696 O O . ILE A 1 91 ? -4.300 4.131 16.078 1.00 64.88 91 ILE A O 1
ATOM 700 N N . GLN A 1 92 ? -3.053 5.844 16.793 1.00 72.75 92 GLN A N 1
ATOM 701 C CA . GLN A 1 92 ? -4.019 6.904 16.510 1.00 72.75 92 GLN A CA 1
ATOM 702 C C . GLN A 1 92 ? -4.263 7.151 15.016 1.00 72.75 92 GLN A C 1
ATOM 704 O O . GLN A 1 92 ? -5.285 7.740 14.677 1.00 72.75 92 GLN A O 1
ATOM 709 N N . ASN A 1 93 ? -3.364 6.720 14.127 1.00 82.56 93 ASN A N 1
ATOM 710 C CA . ASN A 1 93 ? -3.517 6.981 12.697 1.00 82.56 93 ASN A CA 1
ATOM 711 C C . ASN A 1 93 ? -4.671 6.174 12.101 1.00 82.56 93 ASN A C 1
ATOM 713 O O . ASN A 1 93 ? -5.450 6.708 11.315 1.00 82.56 93 ASN A O 1
ATOM 717 N N . GLN A 1 94 ? -4.783 4.902 12.495 1.00 90.94 94 GLN A N 1
ATOM 718 C CA . GLN A 1 94 ? -5.754 3.950 11.953 1.00 90.94 94 GLN A CA 1
ATOM 719 C C . GLN A 1 94 ? -5.697 3.892 10.420 1.00 90.94 94 GLN A C 1
ATOM 721 O O . GLN A 1 94 ? -6.721 3.968 9.746 1.00 90.94 94 GLN A O 1
ATOM 726 N N . ILE A 1 95 ? -4.486 3.791 9.868 1.00 92.31 95 ILE A N 1
ATOM 727 C CA . ILE A 1 95 ? -4.251 3.731 8.422 1.00 92.31 95 ILE A CA 1
ATOM 728 C C . ILE A 1 95 ? -3.572 2.410 8.091 1.00 92.31 95 ILE A C 1
ATOM 730 O O . ILE A 1 95 ? -2.561 2.056 8.696 1.00 92.31 95 ILE A O 1
ATOM 734 N N . VAL A 1 96 ? -4.095 1.712 7.091 1.00 94.31 96 VAL A N 1
ATOM 735 C CA . VAL A 1 96 ? -3.409 0.600 6.427 1.00 94.31 96 VAL A CA 1
ATOM 736 C C . VAL A 1 96 ? -3.188 1.006 4.984 1.00 94.31 96 VAL A C 1
ATOM 738 O O . VAL A 1 96 ? -4.125 1.467 4.334 1.00 94.31 96 VAL A O 1
ATOM 741 N N . LEU A 1 97 ? -1.972 0.848 4.473 1.00 94.62 97 LEU A N 1
ATOM 742 C CA . LEU A 1 97 ? -1.669 1.182 3.086 1.00 94.62 97 LEU A CA 1
ATOM 743 C C . LEU A 1 97 ? -0.777 0.141 2.418 1.00 94.62 97 LEU A C 1
ATOM 745 O O . LEU A 1 97 ? 0.009 -0.545 3.068 1.00 94.62 97 LEU A O 1
ATOM 749 N N . VAL A 1 98 ? -0.908 0.062 1.099 1.00 95.81 98 VAL A N 1
ATOM 750 C CA . VAL A 1 98 ? 0.036 -0.596 0.201 1.00 95.81 98 VAL A CA 1
ATOM 751 C C . VAL A 1 98 ? 0.722 0.505 -0.592 1.00 95.81 98 VAL A C 1
ATOM 753 O O . VAL A 1 98 ? 0.049 1.205 -1.351 1.00 95.81 98 VAL A O 1
ATOM 756 N N . LYS A 1 99 ? 2.031 0.679 -0.405 1.00 93.50 99 LYS A N 1
ATOM 757 C CA . LYS A 1 99 ? 2.821 1.705 -1.093 1.00 93.50 99 LYS A CA 1
ATOM 758 C C . LYS A 1 99 ? 3.691 1.108 -2.192 1.00 93.50 99 LYS A C 1
ATOM 760 O O . LYS A 1 99 ? 4.287 0.054 -2.008 1.00 93.50 99 LYS A O 1
ATOM 765 N N . PHE A 1 100 ? 3.771 1.810 -3.311 1.00 92.00 100 PHE A N 1
ATOM 766 C CA . PHE A 1 100 ? 4.740 1.631 -4.383 1.00 92.00 100 PHE A CA 1
ATOM 767 C C . PHE A 1 100 ? 5.691 2.821 -4.303 1.00 92.00 100 PHE A C 1
ATOM 769 O O . PHE A 1 100 ? 5.348 3.927 -4.723 1.00 92.00 100 PHE A O 1
ATOM 776 N N . ASP A 1 101 ? 6.847 2.598 -3.690 1.00 90.44 101 ASP A N 1
ATOM 777 C CA . ASP A 1 101 ? 7.813 3.627 -3.332 1.00 90.44 101 ASP A CA 1
ATOM 778 C C . ASP A 1 101 ? 8.998 3.583 -4.298 1.00 90.44 101 ASP A C 1
ATOM 780 O O . ASP A 1 101 ? 9.759 2.610 -4.358 1.00 90.44 101 ASP A O 1
ATOM 784 N N . SER A 1 102 ? 9.128 4.638 -5.100 1.00 85.44 102 SER A N 1
ATOM 785 C CA . SER A 1 102 ? 10.174 4.734 -6.115 1.00 85.44 102 SER A CA 1
ATOM 786 C C . SER A 1 102 ? 11.430 5.456 -5.635 1.00 85.44 102 SER A C 1
ATOM 788 O O . SER A 1 102 ? 12.451 5.435 -6.336 1.00 85.44 102 SER A O 1
ATOM 790 N N . VAL A 1 103 ? 11.385 6.109 -4.470 1.00 84.69 103 VAL A N 1
ATOM 791 C CA . VAL A 1 103 ? 12.484 6.920 -3.940 1.00 84.69 103 VAL A CA 1
ATOM 792 C C . VAL A 1 103 ? 12.628 6.657 -2.445 1.00 84.69 103 VAL A C 1
ATOM 794 O O . VAL A 1 103 ? 11.992 7.326 -1.644 1.00 84.69 103 VAL A O 1
ATOM 797 N N . PRO A 1 104 ? 13.572 5.786 -2.056 1.00 87.88 104 PRO A N 1
ATOM 798 C CA . PRO A 1 104 ? 13.763 5.460 -0.653 1.00 87.88 104 PRO A CA 1
ATOM 799 C C . PRO A 1 104 ? 14.145 6.669 0.197 1.00 87.88 104 PRO A C 1
ATOM 801 O O . PRO A 1 104 ? 15.096 7.399 -0.126 1.00 87.88 104 PRO A O 1
ATOM 804 N N . ASN A 1 105 ? 13.469 6.820 1.331 1.00 88.44 105 ASN A N 1
ATOM 805 C CA . ASN A 1 105 ? 13.811 7.748 2.394 1.00 88.44 105 ASN A CA 1
ATOM 806 C C . ASN A 1 105 ? 14.601 7.009 3.495 1.00 88.44 105 ASN A C 1
ATOM 808 O O . ASN A 1 105 ? 14.039 6.174 4.205 1.00 88.44 105 ASN A O 1
ATOM 812 N N . PRO A 1 106 ? 15.899 7.322 3.709 1.00 88.25 106 PRO A N 1
ATOM 813 C CA . PRO A 1 106 ? 16.766 6.589 4.646 1.00 88.25 106 PRO A CA 1
ATOM 814 C C . PRO A 1 106 ? 16.285 6.531 6.103 1.00 88.25 106 PRO A C 1
ATOM 816 O O . PRO A 1 106 ? 16.829 5.778 6.905 1.00 88.25 106 PRO A O 1
ATOM 819 N N . GLN A 1 107 ? 15.330 7.380 6.471 1.00 88.31 107 GLN A N 1
ATOM 820 C CA . GLN A 1 107 ? 14.761 7.456 7.807 1.00 88.31 107 GLN A CA 1
ATOM 821 C C . GLN A 1 107 ? 13.816 6.285 8.125 1.00 88.31 107 GLN A C 1
ATOM 823 O O . GLN A 1 107 ? 13.683 5.951 9.302 1.00 88.31 107 GLN A O 1
ATOM 828 N N . TRP A 1 108 ? 13.163 5.682 7.123 1.00 87.94 108 TRP A N 1
ATOM 829 C CA . TRP A 1 108 ? 12.167 4.619 7.337 1.00 87.94 108 TRP A CA 1
ATOM 830 C C . TRP A 1 108 ? 12.110 3.539 6.251 1.00 87.94 108 TRP A C 1
ATOM 832 O O . TRP A 1 108 ? 11.484 2.506 6.483 1.00 87.94 108 TRP A O 1
ATOM 842 N N . ASP A 1 109 ? 12.772 3.735 5.110 1.00 93.19 109 ASP A N 1
ATOM 843 C CA . ASP A 1 109 ? 12.748 2.782 4.002 1.00 93.19 109 ASP A CA 1
ATOM 844 C C . ASP A 1 109 ? 13.985 1.883 3.947 1.00 93.19 109 ASP A C 1
ATOM 846 O O . ASP A 1 109 ? 15.081 2.281 4.366 1.00 93.19 109 ASP A O 1
ATOM 850 N N . PRO A 1 110 ? 13.851 0.679 3.357 1.00 93.25 110 PRO A N 1
ATOM 851 C CA . PRO A 1 110 ? 15.008 -0.071 2.894 1.00 93.25 110 PRO A CA 1
ATOM 852 C C . PRO A 1 110 ? 15.812 0.745 1.863 1.00 93.25 110 PRO A C 1
ATOM 854 O O . PRO A 1 110 ? 15.269 1.622 1.195 1.00 93.25 110 PRO A O 1
ATOM 857 N N . PRO A 1 111 ? 17.111 0.457 1.655 1.00 93.12 111 PRO A N 1
ATOM 858 C CA . PRO A 1 111 ? 17.975 1.238 0.764 1.00 93.12 111 PRO A CA 1
ATOM 859 C C . PRO A 1 111 ? 17.721 0.972 -0.737 1.00 93.12 111 PRO A C 1
ATOM 861 O O . PRO A 1 111 ? 18.644 1.060 -1.549 1.00 93.12 111 PRO A O 1
ATOM 864 N N . PHE A 1 112 ? 16.491 0.620 -1.119 1.00 91.75 112 PHE A N 1
ATOM 865 C CA . PHE A 1 112 ? 16.071 0.312 -2.484 1.00 91.75 112 PHE A CA 1
ATOM 866 C C . PHE A 1 112 ? 14.587 0.661 -2.704 1.00 91.75 112 PHE A C 1
ATOM 868 O O . PHE A 1 112 ? 13.800 0.598 -1.757 1.00 91.75 112 PHE A O 1
ATOM 875 N N . PRO A 1 113 ? 14.184 1.037 -3.935 1.00 90.12 113 PRO A N 1
ATOM 876 C CA . PRO A 1 113 ? 12.771 1.190 -4.276 1.00 90.12 113 PRO A CA 1
ATOM 877 C C . PRO A 1 113 ? 12.009 -0.107 -4.008 1.00 90.12 113 PRO A C 1
ATOM 879 O O . PRO A 1 113 ? 12.537 -1.197 -4.251 1.00 90.12 113 PRO A O 1
ATOM 882 N N . HIS A 1 114 ? 10.794 -0.008 -3.486 1.00 94.06 114 HIS A N 1
ATOM 883 C CA . HIS A 1 114 ? 10.093 -1.166 -2.944 1.00 94.06 114 HIS A CA 1
ATOM 884 C C . HIS A 1 114 ? 8.574 -1.027 -3.030 1.00 94.06 114 HIS A C 1
ATOM 886 O O . HIS A 1 114 ? 8.025 0.070 -3.116 1.00 94.06 114 HIS A O 1
ATOM 892 N N . VAL A 1 115 ? 7.893 -2.170 -2.982 1.00 95.44 115 VAL A N 1
ATOM 893 C CA . VAL A 1 115 ? 6.479 -2.235 -2.603 1.00 95.44 115 VAL A CA 1
ATOM 894 C C . VAL A 1 115 ? 6.422 -2.564 -1.116 1.00 95.44 115 VAL A C 1
ATOM 896 O O . VAL A 1 115 ? 7.186 -3.408 -0.653 1.00 95.44 115 VAL A O 1
ATOM 899 N N . GLY A 1 116 ? 5.548 -1.902 -0.362 1.00 96.62 116 GLY A N 1
ATOM 900 C CA . GLY A 1 116 ? 5.401 -2.097 1.080 1.00 96.62 116 GLY A CA 1
ATOM 901 C C . GLY A 1 116 ? 3.945 -2.246 1.503 1.00 96.62 116 GLY A C 1
ATOM 902 O O . GLY A 1 116 ? 3.066 -1.598 0.938 1.00 96.62 116 GLY A O 1
ATOM 903 N N . ILE A 1 117 ? 3.690 -3.091 2.503 1.00 97.38 117 ILE A N 1
ATOM 904 C CA . ILE A 1 117 ? 2.445 -3.065 3.280 1.00 97.38 117 ILE A CA 1
ATOM 905 C C . ILE A 1 117 ? 2.761 -2.399 4.611 1.00 97.38 117 ILE A C 1
ATOM 907 O O . ILE A 1 117 ? 3.646 -2.847 5.341 1.00 97.38 117 ILE A O 1
ATOM 911 N N . ASN A 1 118 ? 2.010 -1.361 4.942 1.00 95.44 118 ASN A N 1
ATOM 912 C CA . ASN A 1 118 ? 2.249 -0.533 6.108 1.00 95.44 118 ASN A CA 1
ATOM 913 C C . ASN A 1 118 ? 1.034 -0.532 7.028 1.00 95.44 118 ASN A C 1
ATOM 915 O O . ASN A 1 118 ? -0.113 -0.415 6.586 1.00 95.44 118 ASN A O 1
ATOM 919 N N . GLU A 1 119 ? 1.317 -0.575 8.324 1.00 94.19 119 GLU A N 1
ATOM 920 C CA . GLU A 1 119 ? 0.332 -0.440 9.385 1.00 94.19 119 GLU A CA 1
ATOM 921 C C . GLU A 1 119 ? 0.668 0.791 10.229 1.00 94.19 119 GLU A C 1
ATOM 923 O O . GLU A 1 119 ? 1.716 0.860 10.872 1.00 94.19 119 GLU A O 1
ATOM 928 N N . ASN A 1 120 ? -0.231 1.776 10.224 1.00 92.69 120 ASN A N 1
ATOM 929 C CA . ASN A 1 120 ? -0.193 2.975 11.062 1.00 92.69 120 ASN A CA 1
ATOM 930 C C . ASN A 1 120 ? 1.081 3.836 10.971 1.00 92.69 120 ASN A C 1
ATOM 932 O O . ASN A 1 120 ? 1.237 4.747 11.780 1.00 92.69 120 ASN A O 1
ATOM 936 N N . SER A 1 121 ? 1.988 3.597 10.023 1.00 91.38 121 SER A N 1
ATOM 937 C CA . SER A 1 121 ? 3.260 4.323 9.920 1.00 91.38 121 SER A CA 1
ATOM 938 C C . SER A 1 121 ? 3.845 4.281 8.505 1.00 91.38 121 SER A C 1
ATOM 940 O O . SER A 1 121 ? 3.404 3.494 7.666 1.00 91.38 121 SER A O 1
ATOM 942 N N . LEU A 1 122 ? 4.874 5.098 8.241 1.00 90.81 122 LEU A N 1
ATOM 943 C CA . LEU A 1 122 ? 5.636 5.047 6.981 1.00 90.81 122 LEU A CA 1
ATOM 944 C C . LEU A 1 122 ? 6.598 3.852 6.887 1.00 90.81 122 LEU A C 1
ATOM 946 O O . LEU A 1 122 ? 7.042 3.511 5.787 1.00 90.81 122 LEU A O 1
ATOM 950 N N . PHE A 1 123 ? 6.870 3.189 8.012 1.00 93.31 123 PHE A N 1
ATOM 951 C CA . PHE A 1 123 ? 7.666 1.969 8.059 1.00 93.31 123 PHE A CA 1
ATOM 952 C C . PHE A 1 123 ? 6.826 0.800 7.545 1.00 93.31 123 PHE A C 1
ATOM 954 O O . PHE A 1 123 ? 5.739 0.524 8.059 1.00 93.31 123 PHE A O 1
ATOM 961 N N . SER A 1 124 ? 7.329 0.123 6.517 1.00 94.75 124 SER A N 1
ATOM 962 C CA . SER A 1 124 ? 6.696 -1.080 5.983 1.00 94.75 124 SER A CA 1
ATOM 963 C C . SER A 1 124 ? 6.751 -2.195 7.028 1.00 94.75 124 SER A C 1
ATOM 965 O O . SER A 1 124 ? 7.813 -2.496 7.569 1.00 94.75 124 SER A O 1
ATOM 967 N N . SER A 1 125 ? 5.616 -2.837 7.301 1.00 95.69 125 SER A N 1
ATOM 968 C CA . SER A 1 125 ? 5.573 -4.064 8.105 1.00 95.69 125 SER A CA 1
ATOM 969 C C . SER A 1 125 ? 6.148 -5.255 7.333 1.00 95.69 125 SER A C 1
ATOM 971 O O . SER A 1 125 ? 6.670 -6.197 7.926 1.00 95.69 125 SER A O 1
ATOM 973 N N . VAL A 1 126 ? 6.035 -5.212 6.004 1.00 97.38 126 VAL A N 1
ATOM 974 C CA . VAL A 1 126 ? 6.728 -6.091 5.061 1.00 97.38 126 VAL A CA 1
ATOM 975 C C . VAL A 1 126 ? 6.957 -5.335 3.756 1.00 97.38 126 VAL A C 1
ATOM 977 O O . VAL A 1 126 ? 6.098 -4.558 3.329 1.00 97.38 126 VAL A O 1
ATOM 980 N N . ASP A 1 127 ? 8.095 -5.580 3.117 1.00 97.00 127 ASP A N 1
ATOM 981 C CA . ASP A 1 127 ? 8.474 -4.982 1.842 1.00 97.00 127 ASP A CA 1
ATOM 982 C C . ASP A 1 127 ? 9.129 -5.999 0.899 1.00 97.00 127 ASP A C 1
ATOM 984 O O . ASP A 1 127 ? 9.613 -7.055 1.317 1.00 97.00 127 ASP A O 1
ATOM 988 N N . ALA A 1 128 ? 9.102 -5.685 -0.396 1.00 95.94 128 ALA A N 1
ATOM 989 C CA . ALA A 1 128 ? 9.855 -6.384 -1.430 1.00 95.94 128 ALA A CA 1
ATOM 990 C C . ALA A 1 128 ? 10.480 -5.373 -2.395 1.00 95.94 128 ALA A C 1
ATOM 992 O O . ALA A 1 128 ? 9.837 -4.368 -2.725 1.00 95.94 128 ALA A O 1
ATOM 993 N N . PRO A 1 129 ? 11.696 -5.652 -2.902 1.00 93.81 129 PRO A N 1
ATOM 994 C CA . PRO A 1 129 ? 12.328 -4.821 -3.915 1.00 93.81 129 PRO A CA 1
ATOM 995 C C . PRO A 1 129 ? 11.436 -4.635 -5.142 1.00 93.81 129 PRO A C 1
ATOM 997 O O . PRO A 1 129 ? 10.836 -5.586 -5.643 1.00 93.81 129 PRO A O 1
ATOM 1000 N N . TRP A 1 130 ? 11.403 -3.411 -5.658 1.00 89.81 130 TRP A N 1
ATOM 1001 C CA . TRP A 1 130 ? 10.667 -3.053 -6.860 1.00 89.81 130 TRP A CA 1
ATOM 1002 C C . TRP A 1 130 ? 11.599 -2.391 -7.872 1.00 89.81 130 TRP A C 1
ATOM 1004 O O . TRP A 1 130 ? 12.240 -1.377 -7.604 1.00 89.81 130 TRP A O 1
ATOM 1014 N N . ASN A 1 131 ? 11.704 -2.977 -9.060 1.00 86.88 131 ASN A N 1
ATOM 1015 C CA . ASN A 1 131 ? 12.723 -2.612 -10.034 1.00 86.88 131 ASN A CA 1
ATOM 1016 C C . ASN A 1 131 ? 12.273 -1.467 -10.957 1.00 86.88 131 ASN A C 1
ATOM 1018 O O . ASN A 1 131 ? 12.147 -1.621 -12.168 1.00 86.88 131 ASN A O 1
ATOM 1022 N N . VAL A 1 132 ? 12.025 -0.287 -10.384 1.00 81.06 132 VAL A N 1
ATOM 1023 C CA . VAL A 1 132 ? 11.426 0.869 -11.089 1.00 81.06 132 VAL A CA 1
ATOM 1024 C C . VAL A 1 132 ? 12.183 1.250 -12.367 1.00 81.06 132 VAL A C 1
ATOM 1026 O O . VAL A 1 132 ? 11.584 1.630 -13.365 1.00 81.06 132 VAL A O 1
ATOM 1029 N N . SER A 1 133 ? 13.514 1.126 -12.364 1.00 80.81 133 SER A N 1
ATOM 1030 C CA . SER A 1 133 ? 14.343 1.450 -13.532 1.00 80.81 133 SER A CA 1
ATOM 1031 C C . SER A 1 133 ? 14.096 0.522 -14.723 1.00 80.81 133 SER A C 1
ATOM 1033 O O . SER A 1 133 ? 14.173 0.979 -15.860 1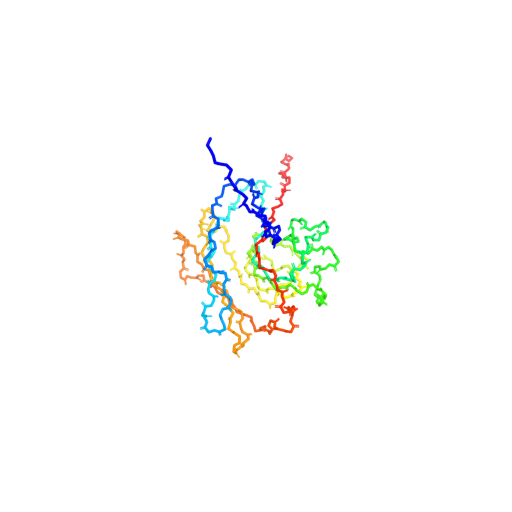.00 80.81 133 SER A O 1
ATOM 1035 N N . LEU A 1 134 ? 13.809 -0.759 -14.473 1.00 81.19 134 LEU A N 1
ATOM 1036 C CA . LEU A 1 134 ? 13.551 -1.749 -15.520 1.00 81.19 134 LEU A CA 1
ATOM 1037 C C . LEU A 1 134 ? 12.192 -1.523 -16.199 1.00 81.19 134 LEU A C 1
ATOM 1039 O O . LEU A 1 134 ? 12.049 -1.804 -17.386 1.00 81.19 134 LEU A O 1
ATOM 1043 N N . HIS A 1 135 ? 11.226 -0.983 -15.455 1.00 81.56 135 HIS A N 1
ATOM 1044 C CA . HIS A 1 135 ? 9.827 -0.843 -15.876 1.00 81.56 135 HIS A CA 1
ATOM 1045 C C . HIS A 1 135 ? 9.404 0.613 -16.089 1.00 81.56 135 HIS A C 1
ATOM 1047 O O . HIS A 1 135 ? 8.219 0.933 -16.073 1.00 81.56 135 HIS A O 1
ATOM 1053 N N . SER A 1 136 ? 10.367 1.519 -16.254 1.00 78.69 136 SER A N 1
ATOM 1054 C CA . SER A 1 136 ? 10.090 2.941 -16.446 1.00 78.69 136 SER A CA 1
ATOM 1055 C C . SER A 1 136 ? 9.222 3.178 -17.682 1.00 78.69 136 SER A C 1
ATOM 1057 O O . SER A 1 136 ? 9.617 2.796 -18.783 1.00 78.69 136 SER A O 1
ATOM 1059 N N . GLY A 1 137 ? 8.102 3.889 -17.526 1.00 73.94 137 GLY A N 1
ATOM 1060 C CA . GLY A 1 137 ? 7.165 4.138 -18.627 1.00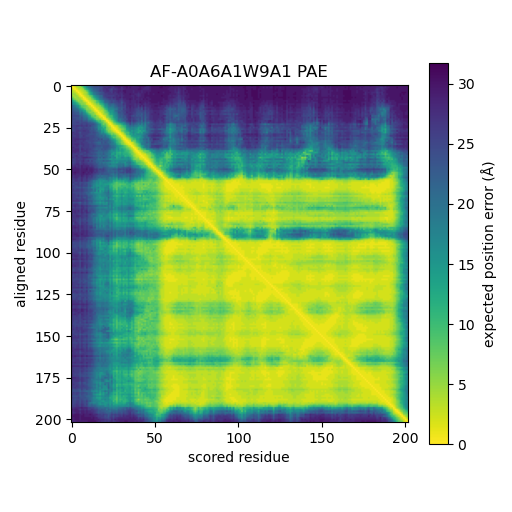 73.94 137 GLY A CA 1
ATOM 1061 C C . GLY A 1 137 ? 6.209 2.972 -18.903 1.00 73.94 137 GLY A C 1
ATOM 1062 O O . GLY A 1 137 ? 5.397 3.063 -19.823 1.00 73.94 137 GLY A O 1
ATOM 1063 N N . ASP A 1 138 ? 6.325 1.861 -18.167 1.00 76.00 138 ASP A N 1
ATOM 1064 C CA . ASP A 1 138 ? 5.426 0.718 -18.284 1.00 76.00 138 ASP A CA 1
ATOM 1065 C C . ASP A 1 138 ? 4.269 0.832 -17.288 1.00 76.00 138 ASP A C 1
ATOM 1067 O O . ASP A 1 138 ? 4.392 1.381 -16.192 1.00 76.00 138 ASP A O 1
ATOM 1071 N N . THR A 1 139 ? 3.126 0.267 -17.666 1.00 78.44 139 THR A N 1
ATOM 1072 C CA . THR A 1 139 ? 1.956 0.231 -16.793 1.00 78.44 139 THR A CA 1
ATOM 1073 C C . THR A 1 139 ? 2.080 -0.917 -15.800 1.00 78.44 139 THR A C 1
ATOM 1075 O O . THR A 1 139 ? 2.172 -2.084 -16.190 1.00 78.44 139 THR A O 1
ATOM 1078 N N . ILE A 1 140 ? 2.000 -0.598 -14.511 1.00 82.19 140 ILE A N 1
ATOM 1079 C CA . ILE A 1 140 ? 1.914 -1.580 -13.430 1.00 82.19 140 ILE A CA 1
ATOM 1080 C C . ILE A 1 140 ? 0.462 -2.015 -13.282 1.00 82.19 140 ILE A C 1
ATOM 1082 O O . ILE A 1 140 ? -0.438 -1.182 -13.176 1.00 82.19 140 ILE A O 1
ATOM 1086 N N . VAL A 1 141 ? 0.254 -3.324 -13.221 1.00 83.81 141 VAL A N 1
ATOM 1087 C CA . VAL A 1 141 ? -1.007 -3.968 -12.873 1.00 83.81 141 VAL A CA 1
ATOM 1088 C C . VAL A 1 141 ? -0.870 -4.587 -11.493 1.00 83.81 141 VAL A C 1
ATOM 1090 O O . VAL A 1 141 ? -0.137 -5.560 -11.340 1.00 83.81 141 VAL A O 1
ATOM 1093 N N . ALA A 1 142 ? -1.562 -4.041 -10.493 1.00 86.06 142 ALA A N 1
ATOM 1094 C CA . ALA A 1 142 ? -1.524 -4.559 -9.124 1.00 86.06 142 ALA A CA 1
ATOM 1095 C C . ALA A 1 142 ? -2.879 -5.127 -8.690 1.00 86.06 142 ALA A C 1
ATOM 1097 O O . ALA A 1 142 ? -3.922 -4.584 -9.041 1.00 86.06 142 ALA A O 1
ATOM 1098 N N . SER A 1 143 ? -2.840 -6.216 -7.922 1.00 87.31 143 SER A N 1
ATOM 1099 C CA . SER A 1 143 ? -3.978 -6.869 -7.278 1.00 87.31 143 SER A CA 1
ATOM 1100 C C . SER A 1 143 ? -3.763 -6.890 -5.771 1.00 87.31 143 SER A C 1
ATOM 1102 O O . SER A 1 143 ? -2.815 -7.513 -5.292 1.00 87.31 143 SER A O 1
ATOM 1104 N N . ILE A 1 144 ? -4.649 -6.224 -5.034 1.00 86.94 144 ILE A N 1
ATOM 1105 C CA . ILE A 1 144 ? -4.657 -6.205 -3.565 1.00 86.94 144 ILE A CA 1
ATOM 1106 C C . ILE A 1 144 ? -5.837 -7.048 -3.087 1.00 86.94 144 ILE A C 1
ATOM 1108 O O . ILE A 1 144 ? -6.963 -6.832 -3.536 1.00 86.94 144 ILE A O 1
ATOM 1112 N N . LEU A 1 145 ? -5.575 -8.005 -2.196 1.00 87.44 145 LEU A N 1
ATOM 1113 C CA . LEU A 1 145 ? -6.558 -8.954 -1.682 1.00 87.44 145 LEU A CA 1
ATOM 1114 C C . LEU A 1 145 ? -6.448 -9.060 -0.162 1.00 87.44 145 LEU A C 1
ATOM 1116 O O . LEU A 1 145 ? -5.376 -9.314 0.376 1.00 87.44 145 LEU A O 1
ATOM 1120 N N . TYR A 1 146 ? -7.577 -8.946 0.535 1.00 88.06 146 TYR A N 1
ATOM 1121 C CA . TYR A 1 146 ? -7.654 -9.252 1.961 1.00 88.06 146 TYR A CA 1
ATOM 1122 C C . TYR A 1 146 ? -8.512 -10.491 2.207 1.00 88.06 146 TYR A C 1
ATOM 1124 O O . TYR A 1 146 ? -9.698 -10.514 1.877 1.00 88.06 146 TYR A O 1
ATOM 1132 N N . ASN A 1 147 ? -7.925 -11.515 2.825 1.00 83.88 147 ASN A N 1
ATOM 1133 C CA . ASN A 1 147 ? -8.644 -12.686 3.305 1.00 83.88 147 ASN A CA 1
ATOM 1134 C C . ASN A 1 147 ? -8.926 -12.543 4.805 1.00 83.88 147 ASN A C 1
ATOM 1136 O O . ASN A 1 147 ? -8.046 -12.766 5.637 1.00 83.88 147 ASN A O 1
ATOM 1140 N N . ALA A 1 148 ? -10.174 -12.220 5.148 1.00 81.12 148 ALA A N 1
ATOM 1141 C CA . ALA A 1 148 ? -10.597 -11.997 6.530 1.00 81.12 148 ALA A CA 1
ATOM 1142 C C . ALA A 1 148 ? -10.568 -13.261 7.409 1.00 81.12 148 ALA A C 1
ATOM 1144 O O . ALA A 1 148 ? -10.395 -13.150 8.621 1.00 81.12 148 ALA A O 1
ATOM 1145 N N . THR A 1 149 ? -10.697 -14.459 6.821 1.00 83.06 149 THR A N 1
ATOM 1146 C CA . THR A 1 149 ? -10.709 -15.726 7.578 1.00 83.06 149 THR A CA 1
ATOM 1147 C C . THR A 1 149 ? -9.345 -16.005 8.194 1.00 83.06 149 THR A C 1
ATOM 1149 O O . THR A 1 149 ? -9.246 -16.362 9.366 1.00 83.06 149 THR A O 1
ATOM 1152 N N . VAL A 1 150 ? -8.287 -15.814 7.403 1.00 84.06 150 VAL A N 1
ATOM 1153 C CA . VAL A 1 150 ? -6.899 -16.017 7.844 1.00 84.06 150 VAL A CA 1
ATOM 1154 C C . VAL A 1 150 ? -6.193 -14.713 8.207 1.00 84.06 150 VAL A C 1
ATOM 1156 O O . VAL A 1 150 ? -5.036 -14.761 8.597 1.00 84.06 150 VAL A O 1
ATOM 1159 N N . LYS A 1 151 ? -6.883 -13.567 8.110 1.00 87.00 151 LYS A N 1
ATOM 1160 C CA . LYS A 1 151 ? -6.373 -12.226 8.441 1.00 87.00 151 LYS A CA 1
ATOM 1161 C C . LYS A 1 151 ? -5.107 -11.880 7.663 1.00 87.00 151 LYS A C 1
ATOM 1163 O O . LYS A 1 151 ? -4.111 -11.438 8.224 1.00 87.00 151 LYS A O 1
ATOM 1168 N N . ASN A 1 152 ? -5.138 -12.113 6.356 1.00 90.44 152 ASN A N 1
ATOM 1169 C CA . ASN A 1 152 ? -3.985 -11.915 5.487 1.00 90.44 152 ASN A CA 1
ATOM 1170 C C . ASN A 1 152 ? -4.303 -10.889 4.401 1.00 90.44 152 ASN A C 1
ATOM 1172 O O . ASN A 1 152 ? -5.250 -11.071 3.636 1.00 90.44 152 ASN A O 1
ATOM 1176 N N . LEU A 1 153 ? -3.515 -9.818 4.355 1.00 91.88 153 LEU A N 1
ATOM 1177 C CA . LEU A 1 153 ? -3.503 -8.844 3.273 1.00 91.88 153 LEU A CA 1
ATOM 1178 C C . LEU A 1 153 ? -2.357 -9.199 2.332 1.00 91.88 153 LEU A C 1
ATOM 1180 O O . LEU A 1 153 ? -1.203 -9.215 2.754 1.00 91.88 153 LEU A O 1
ATOM 1184 N N . SER A 1 154 ? -2.664 -9.463 1.070 1.00 92.94 154 SER A N 1
ATOM 1185 C CA . SER A 1 154 ? -1.676 -9.723 0.036 1.00 92.94 154 SER A CA 1
ATOM 1186 C C . SER A 1 154 ? -1.763 -8.702 -1.087 1.00 92.94 154 SER A C 1
ATOM 1188 O O . SER A 1 154 ? -2.829 -8.184 -1.422 1.00 92.94 154 SER A O 1
ATOM 1190 N N . VAL A 1 155 ? -0.607 -8.408 -1.667 1.00 93.50 155 VAL A N 1
ATOM 1191 C CA . VAL A 1 155 ? -0.476 -7.635 -2.894 1.00 93.50 155 VAL A CA 1
ATOM 1192 C C . VAL A 1 155 ? 0.343 -8.451 -3.878 1.00 93.50 155 VAL A C 1
ATOM 1194 O O . VAL A 1 155 ? 1.340 -9.072 -3.521 1.00 93.50 155 VAL A O 1
ATOM 1197 N N . SER A 1 156 ? -0.084 -8.452 -5.129 1.00 93.25 156 SER A N 1
ATOM 1198 C CA . SER A 1 156 ? 0.714 -8.929 -6.252 1.00 93.25 156 SER A CA 1
ATOM 1199 C C . SER A 1 156 ? 0.703 -7.878 -7.342 1.00 93.25 156 SER A C 1
ATOM 1201 O O . SER A 1 156 ? -0.258 -7.117 -7.457 1.00 93.25 156 SER A O 1
ATOM 1203 N N . TRP A 1 157 ? 1.770 -7.801 -8.119 1.00 90.94 157 TRP A N 1
ATOM 1204 C CA . TRP A 1 157 ? 1.849 -6.877 -9.236 1.00 90.94 157 TRP A CA 1
ATOM 1205 C C . TRP A 1 157 ? 2.556 -7.508 -10.429 1.00 90.94 157 TRP A C 1
ATOM 1207 O O . TRP A 1 157 ? 3.206 -8.544 -10.338 1.00 90.94 157 TRP A O 1
ATOM 1217 N N . THR A 1 158 ? 2.386 -6.895 -11.586 1.00 88.94 158 THR A N 1
ATOM 1218 C CA . THR A 1 158 ? 3.111 -7.218 -12.810 1.00 88.94 158 THR A CA 1
ATOM 1219 C C . THR A 1 158 ? 3.179 -5.965 -13.665 1.00 88.94 158 THR A C 1
ATOM 1221 O O . THR A 1 158 ? 2.359 -5.067 -13.504 1.00 88.94 158 THR A O 1
ATOM 1224 N N . ASN A 1 159 ? 4.122 -5.899 -14.592 1.00 84.19 159 ASN A N 1
ATOM 1225 C CA . ASN A 1 159 ? 4.178 -4.824 -15.579 1.00 84.19 159 ASN A CA 1
ATOM 1226 C C . ASN A 1 159 ? 3.583 -5.324 -16.901 1.00 84.19 159 ASN A C 1
ATOM 1228 O O . ASN A 1 159 ? 3.644 -6.521 -17.183 1.00 84.19 159 ASN A O 1
ATOM 1232 N N . GLN A 1 160 ? 2.946 -4.462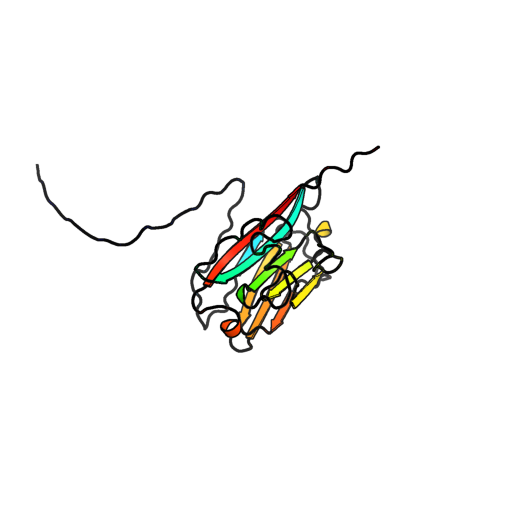 -17.691 1.00 82.00 160 GLN A N 1
ATOM 1233 C CA . GLN A 1 160 ? 2.223 -4.913 -18.886 1.00 82.00 160 GLN A CA 1
ATOM 1234 C C . GLN A 1 160 ? 3.147 -5.368 -20.013 1.00 82.00 160 GLN A C 1
ATOM 1236 O O . GLN A 1 160 ? 2.846 -6.350 -20.690 1.00 82.00 160 GLN A O 1
ATOM 1241 N N . THR A 1 161 ? 4.253 -4.659 -20.230 1.00 84.38 161 THR A N 1
ATOM 1242 C CA . THR A 1 161 ? 5.127 -4.881 -21.392 1.00 84.38 161 THR A CA 1
ATOM 1243 C C . THR A 1 161 ? 6.492 -5.444 -21.014 1.00 84.38 161 THR A C 1
ATOM 1245 O O . THR A 1 161 ? 7.138 -6.097 -21.831 1.00 84.38 161 THR A O 1
ATOM 1248 N N . THR A 1 162 ? 6.911 -5.255 -19.765 1.00 85.12 162 THR A N 1
ATOM 1249 C CA . THR A 1 162 ? 8.244 -5.607 -19.257 1.00 85.12 162 THR A CA 1
ATOM 1250 C C . THR A 1 162 ? 8.210 -6.664 -18.148 1.00 85.12 162 THR A C 1
ATOM 1252 O O . THR A 1 162 ? 9.180 -6.819 -17.408 1.00 85.12 162 THR A O 1
ATOM 1255 N N . ALA A 1 163 ? 7.104 -7.409 -18.018 1.00 85.25 163 ALA A N 1
ATOM 1256 C CA . ALA A 1 163 ? 7.001 -8.514 -17.066 1.00 85.25 163 ALA A CA 1
ATOM 1257 C C . ALA A 1 163 ? 8.108 -9.558 -17.269 1.00 85.25 163 ALA A C 1
ATOM 1259 O O . ALA A 1 163 ? 8.371 -10.012 -18.384 1.00 85.25 163 ALA A O 1
ATOM 1260 N N . THR A 1 164 ? 8.700 -10.002 -16.163 1.00 83.44 164 THR A N 1
ATOM 1261 C CA . THR A 1 164 ? 9.679 -11.088 -16.138 1.00 83.44 164 THR A CA 1
ATOM 1262 C C . THR A 1 164 ? 9.377 -12.045 -14.992 1.00 83.44 164 THR A C 1
ATOM 1264 O O . THR A 1 164 ? 9.010 -11.636 -13.894 1.00 83.44 164 THR A O 1
ATOM 1267 N N . SER A 1 165 ? 9.560 -13.344 -15.226 1.00 81.62 165 SER A N 1
ATOM 1268 C CA . SER A 1 165 ? 9.364 -14.379 -14.204 1.00 81.62 165 SER A CA 1
ATOM 1269 C C . SER A 1 165 ? 10.491 -14.434 -13.165 1.00 81.62 165 SER A C 1
ATOM 1271 O O . SER A 1 165 ? 10.453 -15.271 -12.269 1.00 81.62 165 SER A O 1
ATOM 1273 N N . GLN A 1 166 ? 11.538 -13.620 -13.325 1.00 82.19 166 GLN A N 1
ATOM 1274 C CA . GLN A 1 166 ? 12.680 -13.570 -12.408 1.00 82.19 166 GLN A CA 1
ATOM 1275 C C . GLN A 1 166 ? 12.427 -12.670 -11.194 1.00 82.19 166 GLN A C 1
ATOM 1277 O O . GLN A 1 166 ? 13.176 -12.741 -10.221 1.00 82.19 166 GLN A O 1
ATOM 1282 N N . GLU A 1 167 ? 11.395 -11.827 -11.243 1.00 84.50 167 GLU A N 1
ATOM 1283 C CA . GLU A 1 167 ? 11.070 -10.898 -10.169 1.00 84.50 167 GLU A CA 1
ATOM 1284 C C . GLU A 1 167 ? 10.059 -11.506 -9.205 1.00 84.50 167 GLU A C 1
ATOM 1286 O O . GLU A 1 167 ? 9.076 -12.130 -9.603 1.00 84.50 167 GLU A O 1
ATOM 1291 N N . ASN A 1 168 ? 10.296 -11.302 -7.911 1.00 86.12 168 ASN A N 1
ATOM 1292 C CA . ASN A 1 168 ? 9.293 -11.612 -6.909 1.00 86.12 168 ASN A CA 1
ATOM 1293 C C . ASN A 1 168 ? 8.312 -10.443 -6.824 1.00 86.12 168 ASN A C 1
ATOM 1295 O O . ASN A 1 168 ? 8.609 -9.422 -6.207 1.00 86.12 168 ASN A O 1
ATOM 1299 N N . THR A 1 169 ? 7.153 -10.597 -7.454 1.00 92.81 169 THR A N 1
ATOM 1300 C CA . THR A 1 169 ? 6.155 -9.533 -7.571 1.00 92.81 169 THR A CA 1
ATOM 1301 C C . THR A 1 169 ? 4.947 -9.753 -6.662 1.00 92.81 169 THR A C 1
ATOM 1303 O O . THR A 1 169 ? 3.797 -9.523 -7.042 1.00 92.81 169 THR A O 1
ATOM 1306 N N . SER A 1 170 ? 5.193 -10.247 -5.445 1.00 95.06 170 SER A N 1
ATOM 1307 C CA . SER A 1 170 ? 4.142 -10.454 -4.451 1.00 95.06 170 SER A CA 1
ATOM 1308 C C . SER A 1 170 ? 4.623 -10.264 -3.016 1.00 95.06 170 SER A C 1
ATOM 1310 O O . SER A 1 170 ? 5.779 -10.522 -2.686 1.00 95.06 170 SER A O 1
ATOM 1312 N N . LEU A 1 171 ? 3.701 -9.831 -2.159 1.00 96.44 171 LEU A N 1
ATOM 1313 C CA . LEU A 1 171 ? 3.880 -9.647 -0.725 1.00 96.44 171 LEU A CA 1
ATOM 1314 C C . LEU A 1 171 ? 2.619 -10.065 0.019 1.00 96.44 171 LEU A C 1
ATOM 1316 O O . LEU A 1 171 ? 1.507 -9.957 -0.498 1.00 96.44 171 LEU A O 1
ATOM 1320 N N . SER A 1 172 ? 2.784 -10.495 1.266 1.00 96.25 172 SER A N 1
ATOM 1321 C CA . SER A 1 172 ? 1.658 -10.741 2.159 1.00 96.25 172 SER A CA 1
ATOM 1322 C C . SER A 1 172 ? 2.005 -10.375 3.590 1.00 96.25 172 SER A C 1
ATOM 1324 O O . SER A 1 172 ? 3.132 -10.594 4.031 1.00 96.25 172 SER A O 1
ATOM 1326 N N . TYR A 1 173 ? 1.020 -9.864 4.316 1.00 97.62 173 TYR A N 1
ATOM 1327 C CA . TYR A 1 173 ? 1.137 -9.477 5.708 1.00 97.62 173 TYR A CA 1
ATOM 1328 C C . TYR A 1 173 ? -0.069 -9.982 6.495 1.00 97.62 173 TYR A C 1
ATOM 1330 O O . TYR A 1 173 ? -1.218 -9.825 6.078 1.00 97.62 173 TYR A O 1
ATOM 1338 N N . ASN A 1 174 ? 0.193 -10.617 7.635 1.00 97.38 174 ASN A N 1
ATOM 1339 C CA . ASN A 1 174 ? -0.860 -11.101 8.515 1.00 97.38 174 ASN A CA 1
ATOM 1340 C C . ASN A 1 174 ? -1.335 -9.959 9.420 1.00 97.38 174 ASN A C 1
ATOM 1342 O O . ASN A 1 174 ? -0.675 -9.639 10.407 1.00 97.38 174 ASN A O 1
ATOM 1346 N N . ILE A 1 175 ? -2.472 -9.362 9.076 1.00 89.75 175 ILE A N 1
ATOM 1347 C CA . ILE A 1 175 ? -3.047 -8.187 9.727 1.00 89.75 175 ILE A CA 1
ATOM 1348 C C . ILE A 1 175 ? -4.531 -8.403 10.003 1.00 89.75 175 ILE A C 1
ATOM 1350 O O . ILE A 1 175 ? -5.305 -8.795 9.134 1.00 89.75 175 ILE A O 1
ATOM 1354 N N . ASP A 1 176 ? -4.939 -8.118 11.234 1.00 88.62 176 ASP A N 1
ATOM 1355 C CA . ASP A 1 176 ? -6.337 -8.158 11.645 1.00 88.62 176 ASP A CA 1
ATOM 1356 C C . ASP A 1 176 ? -6.957 -6.768 11.469 1.00 88.62 176 ASP A C 1
ATOM 1358 O O . ASP A 1 176 ? -6.878 -5.939 12.377 1.00 88.62 176 ASP A O 1
ATOM 1362 N N . LEU A 1 177 ? -7.545 -6.487 10.299 1.00 88.19 177 LEU A N 1
ATOM 1363 C CA . LEU A 1 177 ? -8.017 -5.132 9.973 1.00 88.19 177 LEU A CA 1
ATOM 1364 C C . LEU A 1 177 ? -9.007 -4.570 11.005 1.00 88.19 177 LEU A C 1
ATOM 1366 O O . LEU A 1 177 ? -8.973 -3.372 11.269 1.00 88.19 177 LEU A O 1
ATOM 1370 N N . SER A 1 178 ? -9.821 -5.409 11.660 1.00 85.75 178 SER A N 1
ATOM 1371 C CA . SER A 1 178 ? -10.770 -4.951 12.688 1.00 85.75 178 SER A CA 1
ATOM 1372 C C . SER A 1 178 ? -10.107 -4.497 13.993 1.00 85.75 178 SER A C 1
ATOM 1374 O O . SER A 1 178 ? -10.777 -3.939 14.856 1.00 85.75 178 SER A O 1
ATOM 1376 N N . LYS A 1 179 ? -8.813 -4.780 14.183 1.00 88.56 179 LYS A N 1
ATOM 1377 C CA . LYS A 1 179 ? -8.025 -4.285 15.324 1.00 88.56 179 LYS A CA 1
ATOM 1378 C C . LYS A 1 179 ? -7.291 -2.983 15.018 1.00 88.56 179 LYS A C 1
ATOM 1380 O O . LYS A 1 179 ? -6.798 -2.347 15.945 1.00 88.56 179 LYS A O 1
ATOM 1385 N N . VAL A 1 180 ? -7.206 -2.614 13.743 1.00 90.06 180 VAL A N 1
ATOM 1386 C CA . VAL A 1 180 ? -6.430 -1.465 13.261 1.00 90.06 180 VAL A CA 1
ATOM 1387 C C . VAL A 1 180 ? -7.355 -0.335 12.818 1.00 90.06 180 VAL A C 1
ATOM 1389 O O . VAL A 1 180 ? -7.158 0.820 13.193 1.00 90.06 180 VAL A O 1
ATOM 1392 N N . LEU A 1 181 ? -8.380 -0.672 12.038 1.00 88.12 181 LEU A N 1
ATOM 1393 C CA . LEU A 1 181 ? -9.295 0.268 11.405 1.00 88.12 181 LEU A CA 1
ATOM 1394 C C . LEU A 1 181 ? -10.625 0.351 12.173 1.00 88.12 181 LEU A C 1
ATOM 1396 O O . LEU A 1 181 ? -11.063 -0.645 12.756 1.00 88.12 181 LEU A O 1
ATOM 1400 N N . PRO A 1 182 ? -11.301 1.514 12.165 1.00 85.00 182 PRO A N 1
ATOM 1401 C CA . PRO A 1 182 ? -12.678 1.610 12.634 1.00 85.00 182 PRO A CA 1
ATOM 1402 C C . PRO A 1 182 ? -13.636 0.868 11.688 1.00 85.00 182 PRO A C 1
ATOM 1404 O O . PRO A 1 182 ? -13.280 0.521 10.565 1.00 85.00 182 PRO A O 1
ATOM 1407 N N . GLU A 1 183 ? -14.884 0.681 12.121 1.00 81.88 183 GLU A N 1
ATOM 1408 C CA . GLU A 1 183 ? -15.931 0.026 11.319 1.00 81.88 183 GLU A CA 1
ATOM 1409 C C . GLU A 1 183 ? -16.166 0.722 9.966 1.00 81.88 183 GLU A C 1
ATOM 1411 O O . GLU A 1 183 ? -16.339 0.065 8.942 1.00 81.88 183 GLU A O 1
ATOM 1416 N N . TRP A 1 184 ? -16.126 2.058 9.954 1.00 82.31 184 TRP A N 1
ATOM 1417 C CA . TRP A 1 184 ? -16.355 2.866 8.759 1.00 82.31 184 TRP A CA 1
ATOM 1418 C C . TRP A 1 184 ? -15.050 3.460 8.248 1.00 82.31 184 TRP A C 1
ATOM 1420 O O . TRP A 1 184 ? -14.462 4.348 8.876 1.00 82.31 184 TRP A O 1
ATOM 1430 N N . VAL A 1 185 ? -14.634 3.000 7.071 1.00 84.75 185 VAL A N 1
ATOM 1431 C CA . VAL A 1 185 ? -13.385 3.410 6.431 1.00 84.75 185 VAL A CA 1
ATOM 1432 C C . VAL A 1 185 ? -13.620 4.140 5.115 1.00 84.75 185 VAL A C 1
ATOM 1434 O O . VAL A 1 185 ? -14.604 3.920 4.411 1.00 84.75 185 VAL A O 1
ATOM 1437 N N . LYS A 1 186 ? -12.667 5.001 4.774 1.00 84.50 186 LYS A N 1
ATOM 1438 C CA . LYS A 1 186 ? -12.454 5.555 3.445 1.00 84.50 186 LYS A CA 1
ATOM 1439 C C . LYS A 1 186 ? -11.365 4.739 2.762 1.00 84.50 186 LYS A C 1
ATOM 1441 O O . LYS A 1 186 ? -10.322 4.483 3.360 1.00 84.50 186 LYS A O 1
ATOM 1446 N N . ILE A 1 187 ? -11.613 4.378 1.511 1.00 86.19 187 ILE A N 1
ATOM 1447 C CA . ILE A 1 187 ? -10.615 3.783 0.627 1.00 86.19 187 ILE A CA 1
ATOM 1448 C C . ILE A 1 187 ? -10.194 4.848 -0.370 1.00 86.19 187 ILE A C 1
ATOM 1450 O O . ILE A 1 187 ? -11.043 5.583 -0.882 1.00 86.19 187 ILE A O 1
ATOM 1454 N N . GLY A 1 188 ? -8.907 4.922 -0.671 1.00 85.31 188 GLY A N 1
ATOM 1455 C CA . GLY A 1 188 ? -8.436 5.844 -1.684 1.00 85.31 188 GLY A CA 1
ATOM 1456 C C . GLY A 1 188 ? -7.047 5.525 -2.185 1.00 85.31 188 GLY A C 1
ATOM 1457 O O . GLY A 1 188 ? -6.428 4.526 -1.819 1.00 85.31 188 GLY A O 1
ATOM 1458 N N . PHE A 1 189 ? -6.583 6.431 -3.035 1.00 86.25 189 PHE A N 1
ATOM 1459 C CA . PHE A 1 189 ? -5.224 6.459 -3.534 1.00 86.25 189 PHE A CA 1
ATOM 1460 C C . PHE A 1 189 ? -4.619 7.810 -3.197 1.00 86.25 189 PHE A C 1
ATOM 1462 O O . PHE A 1 189 ? -5.306 8.834 -3.247 1.00 86.25 189 PHE A O 1
ATOM 1469 N N . SER A 1 190 ? -3.340 7.814 -2.862 1.00 84.31 190 SER A N 1
ATOM 1470 C CA . SER A 1 190 ? -2.551 9.026 -2.716 1.00 84.31 190 SER A CA 1
ATOM 1471 C C . SER A 1 190 ? -1.264 8.886 -3.509 1.00 84.31 190 SER A C 1
ATOM 1473 O O . SER A 1 190 ? -0.732 7.792 -3.670 1.00 84.31 190 SER A O 1
ATOM 1475 N N . ALA A 1 191 ? -0.776 9.998 -4.040 1.00 83.19 191 ALA A N 1
ATOM 1476 C CA . ALA A 1 191 ? 0.470 10.039 -4.780 1.00 83.19 191 ALA A CA 1
ATOM 1477 C C . ALA A 1 191 ? 1.230 11.294 -4.385 1.00 83.19 191 ALA A C 1
ATOM 1479 O O . ALA A 1 191 ? 0.632 12.355 -4.181 1.00 83.19 191 ALA A O 1
ATOM 1480 N N . ALA A 1 192 ? 2.547 11.173 -4.307 1.00 78.25 192 ALA A N 1
ATOM 1481 C CA . ALA A 1 192 ? 3.415 12.296 -4.035 1.00 78.25 192 ALA A CA 1
ATOM 1482 C C . ALA A 1 192 ? 4.618 12.295 -4.972 1.00 78.25 192 ALA A C 1
ATOM 1484 O O . ALA A 1 192 ? 5.172 11.256 -5.337 1.00 78.25 192 ALA A O 1
ATOM 1485 N N . VAL A 1 193 ? 5.018 13.500 -5.364 1.00 70.44 193 VAL A N 1
ATOM 1486 C CA . VAL A 1 193 ? 6.187 13.745 -6.201 1.00 70.44 193 VAL A CA 1
ATOM 1487 C C . VAL A 1 193 ? 7.093 14.735 -5.492 1.00 70.44 193 VAL A C 1
ATOM 1489 O O . VAL A 1 193 ? 6.614 15.737 -4.953 1.00 70.44 193 VAL A O 1
ATOM 1492 N N . ILE A 1 194 ? 8.401 14.502 -5.556 1.00 67.00 194 ILE A N 1
ATOM 1493 C CA . ILE A 1 194 ? 9.393 15.488 -5.146 1.00 67.00 194 ILE A CA 1
ATOM 1494 C C . ILE A 1 194 ? 10.065 16.086 -6.376 1.00 67.00 194 ILE A C 1
ATOM 1496 O O . ILE A 1 194 ? 10.552 15.396 -7.281 1.00 67.00 194 ILE A O 1
ATOM 1500 N N . SER A 1 195 ? 10.128 17.413 -6.410 1.00 57.41 195 SER A N 1
ATOM 1501 C CA . SER A 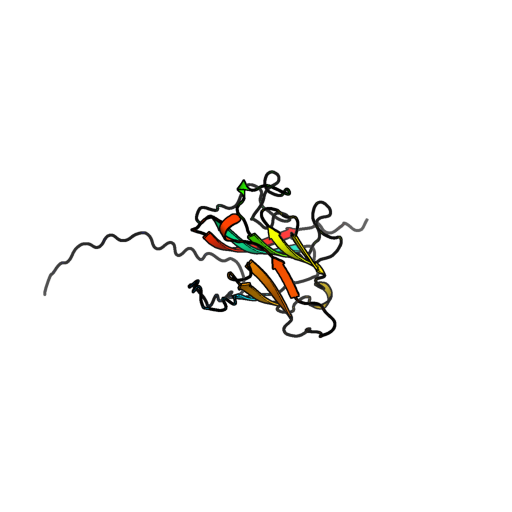1 195 ? 11.007 18.128 -7.324 1.00 57.41 195 SER A CA 1
ATOM 1502 C C . SER A 1 195 ? 12.392 18.203 -6.684 1.00 57.41 195 SER A C 1
ATOM 1504 O O . SER A 1 195 ? 12.629 18.961 -5.744 1.00 57.41 195 SER A O 1
ATOM 1506 N N . ARG A 1 196 ? 13.346 17.405 -7.179 1.00 54.09 196 ARG A N 1
ATOM 1507 C CA . ARG A 1 196 ? 14.748 17.583 -6.786 1.00 54.09 196 ARG A CA 1
ATOM 1508 C C . ARG A 1 196 ? 15.369 18.625 -7.720 1.00 54.09 196 ARG A C 1
ATOM 1510 O O . ARG A 1 196 ? 15.374 18.424 -8.938 1.00 54.09 196 ARG A O 1
ATOM 1517 N N . PRO A 1 197 ? 15.905 19.747 -7.207 1.00 47.88 1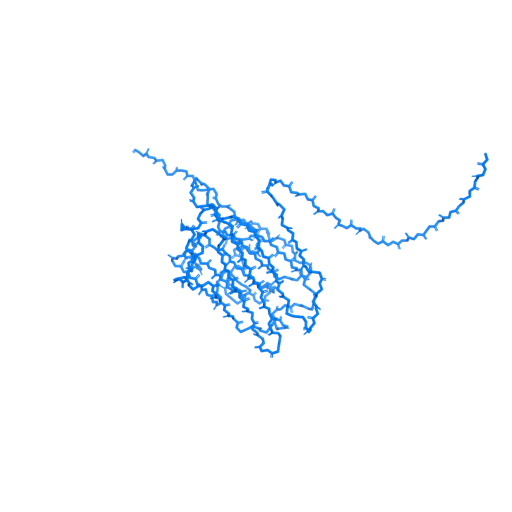97 PRO A N 1
ATOM 1518 C CA . PRO A 1 197 ? 16.611 20.694 -8.059 1.00 47.88 197 PRO A CA 1
ATOM 1519 C C . PRO A 1 197 ? 17.757 19.968 -8.772 1.00 47.88 197 PRO A C 1
ATOM 1521 O O . PRO A 1 197 ? 18.473 19.169 -8.159 1.00 47.88 197 PRO A O 1
ATOM 1524 N N . LYS A 1 198 ? 17.924 20.216 -10.080 1.00 46.03 198 LYS A N 1
ATOM 1525 C CA . LYS A 1 198 ? 19.058 19.669 -10.838 1.00 46.03 198 LYS A CA 1
ATOM 1526 C C . LYS A 1 198 ? 20.335 20.058 -10.100 1.00 46.03 198 LYS A C 1
ATOM 1528 O O . LYS A 1 198 ? 20.576 21.241 -9.869 1.00 46.03 198 LYS A O 1
ATOM 1533 N N . LYS A 1 199 ? 21.141 19.065 -9.723 1.00 46.22 199 LYS A N 1
ATOM 1534 C CA . LYS A 1 199 ? 22.465 19.300 -9.148 1.00 46.22 199 LYS A CA 1
ATOM 1535 C C . LYS A 1 199 ? 23.246 20.110 -10.184 1.00 46.22 199 LYS A C 1
ATOM 1537 O O . LYS A 1 199 ? 23.537 19.591 -11.258 1.00 46.22 199 LYS A O 1
ATOM 1542 N N . GLY A 1 200 ? 23.484 21.390 -9.901 1.00 40.75 200 GLY A N 1
ATOM 1543 C CA . GLY A 1 200 ? 24.252 22.257 -10.785 1.00 40.75 200 GLY A CA 1
ATOM 1544 C C . GLY A 1 200 ? 25.615 21.621 -11.023 1.00 40.75 200 GLY A C 1
ATOM 1545 O O . GLY A 1 200 ? 26.345 21.346 -10.069 1.00 40.75 200 GLY A O 1
ATOM 1546 N N . THR A 1 201 ? 25.928 21.334 -12.281 1.00 41.09 201 THR A N 1
ATOM 1547 C CA . THR A 1 201 ? 27.299 21.072 -12.709 1.00 41.09 201 THR A CA 1
ATOM 1548 C C . THR A 1 201 ? 28.096 22.336 -12.405 1.00 41.09 201 THR A C 1
ATOM 1550 O O . THR A 1 201 ? 27.821 23.382 -12.994 1.00 41.09 201 THR A O 1
ATOM 1553 N N . LYS A 1 202 ? 28.992 22.255 -11.418 1.00 39.28 202 LYS A N 1
ATOM 1554 C CA . LYS A 1 202 ? 30.098 23.207 -11.301 1.00 39.28 202 LYS A CA 1
ATOM 1555 C C . LYS A 1 202 ? 31.070 22.987 -12.449 1.00 39.28 202 LYS A C 1
ATOM 1557 O O . LYS A 1 202 ? 31.216 21.808 -12.844 1.00 39.28 202 LYS A O 1
#

Radius of gyration: 19.85 Å; Cα contacts (8 Å, |Δi|>4): 394; chains: 1; bounding box: 83×42×38 Å

pLDDT: mean 71.74, std 23.11, range [26.77, 97.62]

Mean predicted aligned error: 12.09 Å

Foldseek 3Di:
DDDDDDDDDDDDDPPPDDDDDDDDDFDWPDPDDDLPDQPKTKTKDAQADDDLKHWQWKKWKKWAPPDDQDPPCAGVNLSQADPVQADPPSLVSLMWIWIQGQDDDPVADDPAGWTATDARHSHGPDIDHDDCVQQHGWMKIKIWGANQVQQKIKMFIATDPRGDPVGDRMDMDRHNSVSRHPPHIDIDMTIHMDRRPPPDDD

Organism: NCBI:txid262757

InterPro domains:
  IPR000985 Legume lectin, alpha chain, conserved site [PS00308] (181-190)
  IPR001220 Legume lectin domain [PF00139] (50-193)
  IPR013320 Concan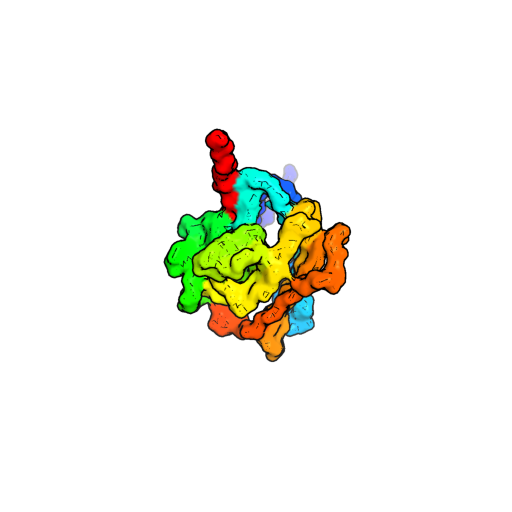avalin A-like lectin/glucanase domain superfamily [SSF49899] (47-192)
  IPR050258 Leguminous Lectin [PTHR32401] (22-192)

Nearest PDB structures (foldseek):
  1g7y-assembly2_C  TM=9.107E-01  e=5.799E-11  Vigna cylindrica
  5ava-assembly2_F  TM=8.923E-01  e=5.181E-11  Phaseolus vulgaris
  1g7y-assembly2_D  TM=9.104E-01  e=1.350E-10  Vigna cylindrica
  1lu1-assembly1_A  TM=8.437E-01  e=1.018E-10  Vigna cylindrica
  1g7y-assembly3_E  TM=7.747E-01  e=5.181E-11  Vigna cylindrica

Solvent-accessible surface area (backbone atoms only — not comparable to full-atom values): 12252 Å² total; per-residue (Å²): 136,84,87,87,89,88,83,87,82,91,77,78,85,82,83,80,81,86,82,84,84,84,92,77,89,78,73,83,85,78,95,71,92,50,96,85,53,88,58,61,51,70,44,75,49,70,49,64,67,78,73,53,48,44,48,25,28,40,29,44,37,39,30,38,60,84,67,69,73,45,78,82,11,62,27,90,34,38,49,69,21,26,96,88,46,36,46,85,84,33,73,83,60,24,32,40,36,42,34,46,32,65,49,59,48,87,90,55,43,61,101,50,27,24,36,27,41,22,65,26,26,69,41,51,78,44,72,41,74,40,68,50,78,80,41,42,70,32,41,37,41,34,41,42,38,65,42,76,89,79,22,34,39,34,39,38,48,45,40,75,85,67,62,60,94,86,60,74,48,63,51,72,46,82,47,60,59,82,80,54,37,62,97,57,60,35,76,53,73,36,66,18,58,38,78,48,78,73,79,77,83,126

Secondary structure (DSSP, 8-state):
---------------------SS-----------TTS--PEEEEEE----SSEEEEEEEEEEEETT--PPTT--GGGTTT--TTTSSTT-TTS--EEEEEESS--TTTS-SS-EEEEEESSSSEEEEEE--TTTTTTPEEEEEEEEETTTTEEEEEEEETTT--TTS--EEEEE--HHHHS-SSEEEEEEEEEEEPPP----

Sequence (202 aa):
MATLFCKLFKLPLFFVLFLFPFTDSVSFQSSTFDSHASNVILYHGDAPFGGSSRGDGLAFFLAPAGFEIPQNSGGEFLVLFNTTTSTVNSIQNQIVLVKFDSVPNPQWDPPFPHVGINENSLFSSVDAPWNVSLHSGDTIVASILYNATVKNLSVSWTNQTTATSQENTSLSYNIDLSKVLPEWVKIGFSAAVISRPKKGTK